Protein AF-A0A3G9J3Y7-F1 (afdb_monomer)

Organism: NCBI:txid1804624

Foldseek 3Di:
DDDAFQQRLLLVQQQVLCVVVPWDDDPRQKTWDDLDPQKIKIKHWDWDDPVDRQKIWTWIWIFMARRVLLVVLCVLVVHDDDSPPQGLQGPCCVVFPVVLIDTDMDGNPCSNVNSVSNSVSCVVTVVVVNNVLVVDLVSVLVSLVVRPPLDPSSLSSSLSSVVVVPDPVVSVVSLVVSLLSNVQGPPVDDPVRSVVSSVSSCVVSVNDDPPPPPPPPPPPPQRRFDFDKDFLQLLLLLLVQLVNNVLSVQSVVDDLLLLLQLRLQLRCCQPQFAADPVRDTDDSSLSSNQSSCCSVVVAGDHGNHPGGDDDDDDDPPDDTHIRDPVSNVPDRSCNSPDPRNSVVRVVNNVD

Secondary structure (DSSP, 8-state):
-PPPPHHHHHHHHHHHHHHHTTPEE-TTSEEEEEEETTEEEEEEEEEEE-S-TT-EEEEEEEEEEEHHHHHHHHHHTT----TTSPPTBTTGGGTS-GGGS--EEE-TTTHHHHHHHHHHHIIIIIHHHHHHHHH-HHHHHHHHHH---S-HHHHHHHHHHHHHTT-HHHHHHHHHHHHHHHHHS--S--HHHHHHHHHHHHHHHT----TT--------GGGS-PPPP--HHHHHHHHHHTT-HHHHHHHHHS-HHHHHHHHHHHHHHHHHSPPPTT-PPPPHHHHHHHHHHHHHHSS----S-SSPPP-PPPPTT----PPPHHHHHHS-TTTT--HHHHHHHHHHHT-

pLDDT: mean 79.41, std 17.0, range [38.34, 98.5]

Mean predicted aligned error: 14.03 Å

Solvent-accessible surface area (backbone atoms only — not comparable to full-atom values): 19749 Å² total; per-residue (Å²): 131,84,81,70,38,19,67,56,47,51,46,60,42,43,44,61,64,42,42,75,76,65,31,44,81,48,81,87,41,28,31,40,33,82,69,52,97,56,28,35,41,35,38,32,56,44,74,47,86,68,88,46,66,49,36,24,39,34,35,74,43,43,33,45,32,47,54,68,38,46,48,51,42,16,61,73,71,73,45,80,70,53,95,80,45,85,46,56,29,48,63,42,42,74,74,42,69,60,87,60,60,67,71,42,84,32,33,88,86,48,27,62,60,54,33,50,53,54,47,53,35,34,61,71,52,50,50,56,51,51,53,54,36,63,72,30,67,66,56,42,49,54,52,27,69,70,49,55,80,71,44,72,68,37,53,50,26,48,49,47,46,45,54,76,71,70,43,76,75,56,42,55,61,48,48,50,53,47,47,56,45,53,79,40,44,90,70,82,62,54,72,62,60,53,48,51,52,50,51,54,50,28,64,76,68,72,49,83,71,71,77,76,69,80,68,74,64,68,79,53,79,78,65,60,62,77,62,49,86,66,32,30,61,60,46,20,50,44,19,45,24,26,65,34,57,68,57,20,56,44,47,65,72,49,54,51,58,55,48,26,46,20,25,26,39,16,34,46,30,50,77,66,36,50,48,50,96,88,69,48,67,48,53,68,62,57,25,41,36,46,19,42,43,26,66,73,67,74,48,73,68,82,68,86,33,96,60,71,50,92,64,84,74,82,62,90,86,62,87,72,53,60,49,45,77,66,46,52,74,68,53,57,61,59,72,78,64,46,70,67,42,52,55,55,31,52,55,56,57,78,111

Sequence (351 aa):
MAEPTGVQIARKAFREPFESIGWKPRAAGWFTKDLGRGWTGVVCVTHSNTGNPAIVDVSLNIDLRHDDVEQQAANFVSIRSDYKARTILRQLHQLCPKDALPASRLNAHNAPEVAAAILAAFIRYGQPWLEDVAADDTLALDLTSRAVGGSTMHVVRYVLFGEALGGADERYQRLLRVRDYIMTSRLGWTRETTVNAFETLAEGTGIELPERAQAERPVTELEMYRPILASAEVIAADLRAYGEPAAAAWILVCSNDDLARVCAVASWLIYNGPTAKDGSSMFLATALSLAAIYIHEAAPRDLKRARRVRIEEVPSGTPQRFPSSHGYTAVAQNYPVRDDARAYWARAQSR

Radius of gyration: 24.7 Å; Cα contacts (8 Å, |Δi|>4): 473; chains: 1; bounding box: 56×54×62 Å

Nearest PDB structures (foldseek):
  7t82-assembly2_B  TM=5.895E-01  e=4.702E+00  Staphylococcaceae

Structure (mmCIF, N/CA/C/O backbone):
data_AF-A0A3G9J3Y7-F1
#
_entry.id   AF-A0A3G9J3Y7-F1
#
loop_
_atom_site.group_PDB
_atom_site.id
_atom_site.type_symbol
_atom_site.label_atom_id
_atom_site.label_alt_id
_atom_site.label_comp_id
_atom_site.label_asym_id
_atom_site.label_entity_id
_atom_site.label_seq_id
_atom_site.pdbx_PDB_ins_code
_atom_site.Cartn_x
_atom_site.Cartn_y
_atom_site.Cartn_z
_atom_site.occupancy
_atom_site.B_iso_or_equiv
_atom_site.auth_seq_id
_atom_site.auth_comp_id
_atom_site.auth_asym_id
_atom_site.auth_atom_id
_atom_site.pdbx_PDB_model_num
ATOM 1 N N . MET A 1 1 ? 16.723 21.606 -29.607 1.00 80.69 1 MET A N 1
ATOM 2 C CA . MET A 1 1 ? 15.840 20.493 -29.183 1.00 80.69 1 MET A CA 1
ATOM 3 C C . MET A 1 1 ? 15.759 20.533 -27.668 1.00 80.69 1 MET A C 1
ATOM 5 O O . MET A 1 1 ? 16.779 20.829 -27.063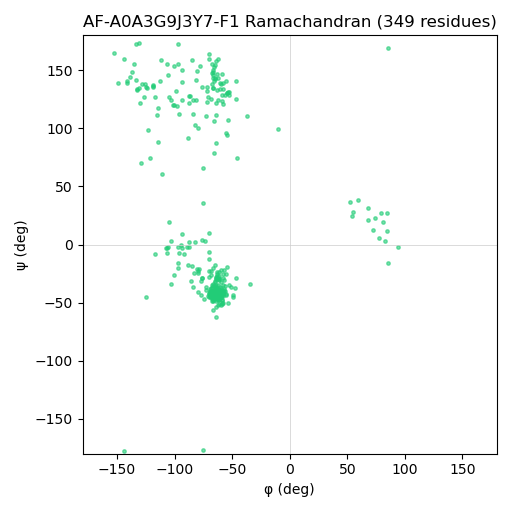 1.00 80.69 1 MET A O 1
ATOM 9 N N . ALA A 1 2 ? 14.588 20.311 -27.067 1.00 91.12 2 ALA A N 1
ATOM 10 C CA . ALA A 1 2 ? 14.484 20.233 -25.609 1.00 91.12 2 ALA A CA 1
ATOM 11 C C . ALA A 1 2 ? 15.258 19.011 -25.086 1.00 91.12 2 ALA A C 1
ATOM 13 O O . ALA A 1 2 ? 15.255 17.965 -25.741 1.00 91.12 2 ALA A O 1
ATOM 14 N N . GLU A 1 3 ? 15.921 19.145 -23.936 1.00 92.62 3 GLU A N 1
ATOM 15 C CA . GLU A 1 3 ? 16.569 18.013 -23.271 1.00 92.62 3 GLU A CA 1
ATOM 16 C C . GLU A 1 3 ? 15.528 16.951 -22.873 1.00 92.62 3 GLU A C 1
ATOM 18 O O . GLU A 1 3 ? 14.401 17.300 -22.499 1.00 92.62 3 GLU A O 1
ATOM 23 N N . PRO A 1 4 ? 15.860 15.650 -22.966 1.00 94.38 4 PRO A N 1
ATOM 24 C CA . PRO A 1 4 ? 14.939 14.596 -22.578 1.00 94.38 4 PRO A CA 1
ATOM 25 C C . PRO A 1 4 ? 14.694 14.626 -21.065 1.00 94.38 4 PRO A C 1
ATOM 27 O O . PRO A 1 4 ? 15.619 14.697 -20.262 1.00 94.38 4 PRO A O 1
ATOM 30 N N . THR A 1 5 ? 13.431 14.507 -20.673 1.00 94.88 5 THR A N 1
ATOM 31 C CA . THR A 1 5 ? 13.033 14.351 -19.267 1.00 94.88 5 THR A CA 1
ATOM 32 C C . THR A 1 5 ? 13.552 13.033 -18.684 1.00 94.88 5 THR A C 1
ATOM 34 O O . THR A 1 5 ? 13.686 12.042 -19.404 1.00 94.88 5 THR A O 1
ATOM 37 N N . GLY A 1 6 ? 13.740 12.958 -17.364 1.00 91.06 6 GLY A N 1
ATOM 38 C CA . GLY A 1 6 ? 14.130 11.736 -16.652 1.00 91.06 6 GLY A CA 1
ATOM 39 C C . GLY A 1 6 ? 13.220 10.544 -16.970 1.00 91.06 6 GLY A C 1
ATOM 40 O O . GLY A 1 6 ? 13.695 9.426 -17.141 1.00 91.06 6 GLY A O 1
ATOM 41 N N . VAL A 1 7 ? 11.920 10.784 -17.179 1.00 90.50 7 VAL A N 1
ATOM 42 C CA . VAL A 1 7 ? 10.956 9.756 -17.614 1.00 90.50 7 VAL A CA 1
ATOM 43 C C . VAL A 1 7 ? 11.268 9.231 -19.019 1.00 90.50 7 VAL A C 1
ATOM 45 O O . VAL A 1 7 ? 11.184 8.026 -19.262 1.00 90.50 7 VAL A O 1
ATOM 48 N N . GLN A 1 8 ? 11.619 10.111 -19.961 1.00 93.94 8 GLN A N 1
ATOM 49 C CA . GLN A 1 8 ? 12.029 9.705 -21.311 1.00 93.94 8 GLN A CA 1
ATOM 50 C C . GLN A 1 8 ? 13.355 8.941 -21.280 1.00 93.94 8 GLN A C 1
ATOM 52 O O . GLN A 1 8 ? 13.480 7.931 -21.975 1.00 93.94 8 GLN A O 1
ATOM 57 N N . ILE A 1 9 ? 14.304 9.381 -20.447 1.00 95.00 9 ILE A N 1
ATOM 58 C CA . ILE A 1 9 ? 15.591 8.704 -20.249 1.00 95.00 9 ILE A CA 1
ATOM 59 C C . ILE A 1 9 ? 15.356 7.296 -19.689 1.00 95.00 9 ILE A C 1
ATOM 61 O O . ILE A 1 9 ? 15.815 6.332 -20.295 1.00 95.00 9 ILE A O 1
ATOM 65 N N . ALA A 1 10 ? 14.574 7.152 -18.613 1.00 94.06 10 ALA A N 1
ATOM 66 C CA . ALA A 1 10 ? 14.242 5.852 -18.030 1.00 94.06 10 ALA A CA 1
ATOM 67 C C . ALA A 1 10 ? 13.558 4.930 -19.055 1.00 94.06 10 ALA A C 1
ATOM 69 O O . ALA A 1 10 ? 14.007 3.810 -19.283 1.00 94.06 10 ALA A O 1
ATOM 70 N N . ARG A 1 11 ? 12.519 5.405 -19.758 1.00 93.81 11 ARG A N 1
ATOM 71 C CA . ARG A 1 11 ? 11.828 4.599 -20.784 1.00 93.81 11 ARG A CA 1
ATOM 72 C C . ARG A 1 11 ? 12.770 4.095 -21.872 1.00 93.81 11 ARG A C 1
ATOM 74 O O . ARG A 1 11 ? 12.615 2.961 -22.310 1.00 93.81 11 ARG A O 1
ATOM 81 N N . LYS A 1 12 ? 13.715 4.926 -22.317 1.00 95.56 12 LYS A N 1
ATOM 82 C CA . LYS A 1 12 ? 14.714 4.525 -23.311 1.00 95.56 12 LYS A CA 1
ATOM 83 C C . LYS A 1 12 ? 15.689 3.502 -22.725 1.00 95.56 12 LYS A C 1
ATOM 85 O O . LYS A 1 12 ? 15.934 2.487 -23.363 1.00 95.56 12 LYS A O 1
ATOM 90 N N . ALA A 1 13 ? 16.194 3.755 -21.520 1.00 96.38 13 ALA A N 1
ATOM 91 C CA . ALA A 1 13 ? 17.217 2.937 -20.877 1.00 96.38 13 ALA A CA 1
ATOM 92 C C . ALA A 1 13 ? 16.742 1.518 -20.544 1.00 96.38 13 ALA A C 1
ATOM 94 O O . ALA A 1 13 ? 17.517 0.582 -20.674 1.00 96.38 13 ALA A O 1
ATOM 95 N N . PHE A 1 14 ? 15.477 1.340 -20.155 1.00 96.44 14 PHE A N 1
ATOM 96 C CA . PHE A 1 14 ? 14.944 0.025 -19.781 1.00 96.44 14 PHE A CA 1
ATOM 97 C C . PHE A 1 14 ? 14.371 -0.782 -20.948 1.00 96.44 14 PHE A C 1
ATOM 99 O O . PHE A 1 14 ? 14.191 -1.988 -20.814 1.00 96.44 14 PHE A O 1
ATOM 106 N N . ARG A 1 15 ? 14.067 -0.151 -22.089 1.00 96.69 15 ARG A N 1
ATOM 107 C CA . ARG A 1 15 ? 13.337 -0.819 -23.174 1.00 96.69 15 ARG A CA 1
ATOM 108 C C . ARG A 1 15 ? 14.106 -1.984 -23.793 1.00 96.69 15 ARG A C 1
ATOM 110 O O . ARG A 1 15 ? 13.633 -3.112 -23.730 1.00 96.69 15 ARG A O 1
ATOM 117 N N . GLU A 1 16 ? 15.261 -1.692 -24.380 1.00 96.69 16 GLU A N 1
ATOM 118 C CA . GLU A 1 16 ? 16.093 -2.691 -25.057 1.00 96.69 16 GLU A CA 1
ATOM 119 C C . GLU A 1 16 ? 16.573 -3.794 -24.091 1.00 96.69 16 GLU A C 1
ATOM 121 O O . GLU A 1 16 ? 16.444 -4.969 -24.439 1.00 96.69 16 GLU A O 1
ATOM 126 N N . PRO A 1 17 ? 17.011 -3.487 -22.849 1.00 96.19 17 PRO A N 1
ATOM 127 C CA . PRO A 1 17 ? 17.396 -4.530 -21.903 1.00 96.19 17 PRO A CA 1
ATOM 128 C C . PRO A 1 17 ? 16.267 -5.521 -21.572 1.00 96.19 17 PRO A C 1
ATOM 130 O O . PRO A 1 17 ? 16.497 -6.728 -21.601 1.00 96.19 17 PRO A O 1
ATOM 133 N N . PHE A 1 18 ? 15.035 -5.061 -21.324 1.00 97.38 18 PHE A N 1
ATOM 134 C CA . PHE A 1 18 ? 13.904 -5.974 -21.091 1.00 97.38 18 PHE A CA 1
ATOM 135 C C . PHE A 1 18 ? 13.498 -6.740 -22.363 1.00 97.38 18 PHE A C 1
ATOM 137 O O . PHE A 1 18 ? 13.237 -7.943 -22.298 1.00 97.38 18 PHE A O 1
ATOM 144 N N . GLU A 1 19 ? 13.489 -6.085 -23.527 1.00 97.50 19 GLU A N 1
ATOM 145 C CA . GLU A 1 19 ? 13.241 -6.753 -24.815 1.00 97.50 19 GLU A CA 1
ATOM 146 C C . GLU A 1 19 ? 14.233 -7.905 -25.054 1.00 97.50 19 GLU A C 1
ATOM 148 O O . GLU A 1 19 ? 13.821 -8.986 -25.482 1.00 97.50 19 GLU A O 1
ATOM 153 N N . SER A 1 20 ? 15.509 -7.720 -24.691 1.00 97.25 20 SER A N 1
ATOM 154 C CA . SER A 1 20 ? 16.569 -8.722 -24.880 1.00 97.25 20 SER A CA 1
ATOM 155 C C . SER A 1 20 ? 16.357 -10.027 -24.099 1.00 97.25 20 SER A C 1
ATOM 157 O O . SER A 1 20 ? 16.847 -11.074 -24.516 1.00 97.25 20 SER A O 1
ATOM 159 N N . ILE A 1 21 ? 15.577 -9.993 -23.011 1.00 96.94 21 ILE A N 1
ATOM 160 C CA . ILE A 1 21 ? 15.224 -11.170 -22.196 1.00 96.94 21 ILE A CA 1
ATOM 161 C C . ILE A 1 21 ? 13.781 -11.655 -22.432 1.00 96.94 21 ILE A C 1
ATOM 163 O O . ILE A 1 21 ? 13.198 -12.380 -21.617 1.00 96.94 21 ILE A O 1
ATOM 167 N N . GLY A 1 22 ? 13.183 -11.256 -23.560 1.00 97.44 22 GLY A N 1
ATOM 168 C CA . GLY A 1 22 ? 11.882 -11.743 -24.026 1.00 97.44 22 GLY A CA 1
ATOM 169 C C . GLY A 1 22 ? 10.669 -11.024 -23.432 1.00 97.44 22 GLY A C 1
ATOM 170 O O . GLY A 1 22 ? 9.542 -11.495 -23.596 1.00 97.44 22 GLY A O 1
ATOM 171 N N . TRP A 1 23 ? 10.863 -9.889 -22.755 1.00 97.75 23 TRP A N 1
ATOM 172 C CA . TRP A 1 23 ? 9.759 -9.082 -22.238 1.00 97.75 23 TRP A CA 1
ATOM 173 C C . TRP A 1 23 ? 9.257 -8.098 -23.298 1.00 97.75 23 TRP A C 1
ATOM 175 O O . TRP A 1 23 ? 10.016 -7.322 -23.871 1.00 97.75 23 TRP A O 1
ATOM 185 N N . LYS A 1 24 ? 7.946 -8.095 -23.556 1.00 97.25 24 LYS A N 1
ATOM 186 C CA . LYS A 1 24 ? 7.326 -7.233 -24.573 1.00 97.25 24 LYS A CA 1
ATOM 187 C C . LYS A 1 24 ? 7.049 -5.842 -23.990 1.00 97.25 24 LYS A C 1
ATOM 189 O O . LYS A 1 24 ? 6.316 -5.759 -23.000 1.00 97.25 24 LYS A O 1
ATOM 194 N N . PRO A 1 25 ? 7.547 -4.747 -24.594 1.00 95.56 25 PRO A N 1
ATOM 195 C CA . PRO A 1 25 ? 7.301 -3.392 -24.113 1.00 95.56 25 PRO A CA 1
ATOM 196 C C . PRO A 1 25 ? 5.828 -3.007 -24.284 1.00 95.56 25 PRO A C 1
ATOM 198 O O . PRO A 1 25 ? 5.152 -3.375 -25.251 1.00 95.56 25 PRO A O 1
ATOM 201 N N . ARG A 1 26 ? 5.340 -2.187 -23.362 1.00 93.62 26 ARG A N 1
ATOM 202 C CA . ARG A 1 26 ? 4.014 -1.567 -23.372 1.00 93.62 26 ARG A CA 1
ATOM 203 C C . ARG A 1 26 ? 4.149 -0.067 -23.103 1.00 93.62 26 ARG A C 1
ATOM 205 O O . ARG A 1 26 ? 5.231 0.457 -22.832 1.00 93.62 26 ARG A O 1
ATOM 212 N N . ALA A 1 27 ? 3.046 0.673 -23.205 1.00 87.06 27 ALA A N 1
ATOM 213 C CA . ALA A 1 27 ? 3.098 2.113 -22.969 1.00 87.06 27 ALA A CA 1
ATOM 214 C C . ALA A 1 27 ? 3.420 2.424 -21.501 1.00 87.06 27 ALA A C 1
ATOM 216 O O . ALA A 1 27 ? 2.967 1.717 -20.604 1.00 87.06 27 ALA A O 1
ATOM 217 N N . ALA A 1 28 ? 4.106 3.547 -21.282 1.00 83.69 28 ALA A N 1
ATOM 218 C CA . ALA A 1 28 ? 4.432 4.110 -19.971 1.00 83.69 28 ALA A CA 1
ATOM 219 C C . ALA A 1 28 ? 5.428 3.313 -19.102 1.00 83.69 28 ALA A C 1
ATOM 221 O O . ALA A 1 28 ? 5.346 3.403 -17.886 1.00 83.69 28 ALA A O 1
ATOM 222 N N . GLY A 1 29 ? 6.384 2.595 -19.705 1.00 87.56 29 GLY A N 1
ATOM 223 C CA . GLY A 1 29 ? 7.431 1.879 -18.948 1.00 87.56 29 GLY A CA 1
ATOM 224 C C . GLY A 1 29 ? 6.981 0.526 -18.392 1.00 87.56 29 GLY A C 1
ATOM 225 O O . GLY A 1 29 ? 7.588 0.010 -17.459 1.00 87.56 29 GLY A O 1
ATOM 226 N N . TRP A 1 30 ? 5.908 -0.021 -18.962 1.00 92.31 30 TRP A N 1
ATOM 227 C CA . TRP A 1 30 ? 5.379 -1.339 -18.640 1.00 92.31 30 TRP A CA 1
ATOM 228 C C . TRP A 1 30 ? 5.942 -2.388 -19.596 1.00 92.31 30 TRP A C 1
ATOM 230 O O . TRP A 1 30 ? 6.189 -2.097 -20.767 1.00 92.31 30 TRP A O 1
ATOM 240 N N . PHE A 1 31 ? 6.072 -3.614 -19.109 1.00 95.06 31 PHE A N 1
ATOM 241 C CA . PHE A 1 31 ? 6.568 -4.774 -19.831 1.00 95.06 31 PHE A CA 1
ATOM 242 C C . PHE A 1 31 ? 5.719 -5.989 -19.468 1.00 95.06 31 PHE A C 1
ATOM 244 O O . PHE A 1 31 ? 5.271 -6.120 -18.330 1.00 95.06 31 PHE A O 1
ATOM 251 N N . THR A 1 32 ? 5.488 -6.876 -20.431 1.00 95.94 32 THR A N 1
ATOM 252 C CA . THR A 1 32 ? 4.710 -8.104 -20.212 1.00 95.94 32 THR A CA 1
ATOM 253 C C . THR A 1 32 ? 5.414 -9.309 -20.805 1.00 95.94 32 THR A C 1
ATOM 255 O O . THR A 1 32 ? 5.934 -9.210 -21.921 1.00 95.94 32 THR A O 1
ATOM 258 N N . LYS A 1 33 ? 5.349 -10.448 -20.124 1.00 96.94 33 LYS A N 1
ATOM 259 C CA . LYS A 1 33 ? 5.825 -11.736 -20.629 1.00 96.94 33 LYS A CA 1
ATOM 260 C C . LYS A 1 33 ? 4.759 -12.796 -20.371 1.00 96.94 33 LYS A C 1
ATOM 262 O O . LYS A 1 33 ? 4.206 -12.847 -19.280 1.00 96.94 33 LYS A O 1
ATOM 267 N N . ASP A 1 34 ? 4.466 -13.588 -21.395 1.00 96.56 34 ASP A N 1
ATOM 268 C CA . ASP A 1 34 ? 3.628 -14.778 -21.253 1.00 96.56 34 ASP A CA 1
ATOM 269 C C . ASP A 1 34 ? 4.437 -15.832 -20.488 1.00 96.56 34 ASP A C 1
ATOM 271 O O . ASP A 1 34 ? 5.564 -16.146 -20.885 1.00 96.56 34 ASP A O 1
ATOM 275 N N . LEU A 1 35 ? 3.896 -16.293 -19.363 1.00 95.69 35 LEU A N 1
ATOM 276 C CA . LEU A 1 35 ? 4.497 -17.305 -18.492 1.00 95.69 35 LEU A CA 1
ATOM 277 C C . LEU A 1 35 ? 3.824 -18.679 -18.672 1.00 95.69 35 LEU A C 1
ATOM 279 O O . LEU A 1 35 ? 4.199 -19.638 -18.002 1.00 95.69 35 LEU A O 1
ATOM 283 N N . GLY A 1 36 ? 2.868 -18.795 -19.601 1.00 94.06 36 GLY A N 1
ATOM 284 C CA . GLY A 1 36 ? 2.097 -20.005 -19.864 1.00 94.06 36 GLY A CA 1
ATOM 285 C C . GLY A 1 36 ? 0.878 -20.159 -18.950 1.00 94.06 36 GLY A C 1
ATOM 286 O O . GLY A 1 36 ? 0.702 -19.434 -17.978 1.00 94.06 36 GLY A O 1
ATOM 287 N N . ARG A 1 37 ? 0.000 -21.119 -19.279 1.00 90.62 37 ARG A N 1
ATOM 288 C CA . ARG A 1 37 ? -1.201 -21.471 -18.486 1.00 90.62 37 ARG A CA 1
ATOM 289 C C . ARG A 1 37 ? -2.148 -20.290 -18.192 1.00 90.62 37 ARG A C 1
ATOM 291 O O . ARG A 1 37 ? -2.847 -20.306 -17.192 1.00 90.62 37 ARG A O 1
ATOM 298 N N . GLY A 1 38 ? -2.170 -19.273 -19.058 1.00 90.50 38 GLY A N 1
ATOM 299 C CA . GLY A 1 38 ? -2.990 -18.069 -18.866 1.00 90.50 38 GLY A CA 1
ATOM 300 C C . GLY A 1 38 ? -2.358 -17.007 -17.958 1.00 90.50 38 GLY A C 1
ATOM 301 O O . GLY A 1 38 ? -2.980 -15.970 -17.712 1.00 90.50 38 GLY A O 1
ATOM 302 N N . TRP A 1 39 ? -1.126 -17.231 -17.488 1.00 92.62 39 TRP A N 1
ATOM 303 C CA . TRP A 1 39 ? -0.369 -16.282 -16.686 1.00 92.62 39 TRP A CA 1
ATOM 304 C C . TRP A 1 39 ? 0.440 -15.315 -17.542 1.00 92.62 39 TRP A C 1
ATOM 306 O O . TRP A 1 39 ? 1.281 -15.695 -18.355 1.00 92.62 39 TRP A O 1
ATOM 316 N N . THR A 1 40 ? 0.257 -14.032 -17.261 1.00 94.31 40 THR A N 1
ATOM 317 C CA . THR A 1 40 ? 1.067 -12.942 -17.783 1.00 94.31 40 THR A CA 1
ATOM 318 C C . THR A 1 40 ? 1.824 -12.289 -16.628 1.00 94.31 40 THR A C 1
ATOM 320 O O . THR A 1 40 ? 1.236 -11.700 -15.715 1.00 94.31 40 THR A O 1
ATOM 323 N N . GLY A 1 41 ? 3.153 -12.353 -16.686 1.00 93.38 41 GLY A N 1
ATOM 324 C CA . GLY A 1 41 ? 4.030 -11.549 -15.844 1.00 93.38 41 GLY A CA 1
ATOM 325 C C . GLY A 1 41 ? 3.984 -10.092 -16.291 1.00 93.38 41 GLY A C 1
ATOM 326 O O . GLY A 1 41 ? 4.044 -9.797 -17.491 1.00 93.38 41 GLY A O 1
ATOM 327 N N . VAL A 1 42 ? 3.885 -9.170 -15.337 1.00 92.44 42 VAL A N 1
ATOM 328 C CA . VAL A 1 42 ? 3.798 -7.731 -15.590 1.00 92.44 42 VAL A CA 1
ATOM 329 C C . VAL A 1 42 ? 4.880 -7.018 -14.791 1.00 92.44 42 VAL A C 1
ATOM 331 O O . VAL A 1 42 ? 4.991 -7.171 -13.580 1.00 92.44 42 VAL A O 1
ATOM 334 N N . VAL A 1 43 ? 5.685 -6.212 -15.474 1.00 92.12 43 VAL A N 1
ATOM 335 C CA . VAL A 1 43 ? 6.745 -5.418 -14.852 1.00 92.12 43 VAL A CA 1
ATOM 336 C C . VAL A 1 43 ? 6.549 -3.954 -15.215 1.00 92.12 43 VAL A C 1
ATOM 338 O O . VAL A 1 43 ? 6.287 -3.619 -16.368 1.00 92.12 43 VAL A O 1
ATOM 341 N N . CYS A 1 44 ? 6.676 -3.066 -14.236 1.00 91.06 44 CYS A N 1
ATOM 342 C CA . CYS A 1 44 ? 6.545 -1.629 -14.427 1.00 91.06 44 CYS A CA 1
ATOM 343 C C . CYS A 1 44 ? 7.727 -0.899 -13.803 1.00 91.06 44 CYS A C 1
ATOM 345 O O . CYS A 1 44 ? 7.956 -0.979 -12.596 1.00 91.06 44 CYS A O 1
ATOM 347 N N . VAL A 1 45 ? 8.448 -0.141 -14.626 1.00 90.50 45 VAL A N 1
ATOM 348 C CA . VAL A 1 45 ? 9.439 0.819 -14.143 1.00 90.50 45 VAL A CA 1
ATOM 349 C C . VAL A 1 45 ? 8.687 2.065 -13.695 1.00 90.50 45 VAL A C 1
ATOM 351 O O . VAL A 1 45 ? 8.275 2.895 -14.512 1.00 90.50 45 VAL A O 1
ATOM 354 N N . THR A 1 46 ? 8.478 2.188 -12.387 1.00 88.88 46 THR A N 1
ATOM 355 C CA . THR A 1 46 ? 7.892 3.391 -11.803 1.00 88.88 46 THR A CA 1
ATOM 356 C C . THR A 1 46 ? 8.938 4.442 -11.542 1.00 88.88 46 THR A C 1
ATOM 358 O O . THR A 1 46 ? 10.128 4.162 -11.419 1.00 88.88 46 THR A O 1
ATOM 361 N N . HIS A 1 47 ? 8.456 5.672 -11.449 1.00 89.88 47 HIS A N 1
ATOM 362 C CA . HIS A 1 47 ? 9.298 6.820 -11.245 1.00 89.88 47 HIS A CA 1
ATOM 363 C C . HIS A 1 47 ? 8.663 7.829 -10.287 1.00 89.88 47 HIS A C 1
ATOM 365 O O . HIS A 1 47 ? 7.464 8.109 -10.384 1.00 89.88 47 HIS A O 1
ATOM 371 N N . SER A 1 48 ? 9.467 8.435 -9.418 1.00 87.50 48 SER A N 1
ATOM 372 C CA . SER A 1 48 ? 9.068 9.587 -8.603 1.00 87.50 48 SER A CA 1
ATOM 373 C C . SER A 1 48 ? 9.832 10.841 -9.014 1.00 87.50 48 SER A C 1
ATOM 375 O O . SER A 1 48 ? 11.018 10.799 -9.343 1.00 87.50 48 SER A O 1
ATOM 377 N N . ASN A 1 49 ? 9.122 11.970 -9.028 1.00 80.25 49 ASN A N 1
ATOM 378 C CA . ASN A 1 49 ? 9.697 13.255 -9.401 1.00 80.25 49 ASN A CA 1
ATOM 379 C C . ASN A 1 49 ? 10.632 13.754 -8.290 1.00 80.25 49 ASN A C 1
ATOM 381 O O . ASN A 1 49 ? 10.246 13.773 -7.124 1.00 80.25 49 ASN A O 1
ATOM 385 N N . THR A 1 50 ? 11.835 14.187 -8.665 1.00 82.81 50 THR A N 1
ATOM 386 C CA . THR A 1 50 ? 12.838 14.746 -7.742 1.00 82.81 50 THR A CA 1
ATOM 387 C C . THR A 1 50 ? 12.788 16.276 -7.660 1.00 82.81 50 THR A C 1
ATOM 389 O O . THR A 1 50 ? 13.583 16.885 -6.952 1.00 82.81 50 THR A O 1
ATOM 392 N N . GLY A 1 51 ? 11.889 16.918 -8.416 1.00 85.06 51 GLY A N 1
ATOM 393 C CA . GLY A 1 51 ? 11.858 18.370 -8.615 1.00 85.06 51 GLY A CA 1
ATOM 394 C C . GLY A 1 51 ? 12.781 18.845 -9.743 1.00 85.06 51 GLY A C 1
ATOM 395 O O . GLY A 1 51 ? 12.586 19.941 -10.261 1.00 85.06 51 GLY A O 1
ATOM 396 N N . ASN A 1 52 ? 13.730 18.012 -10.186 1.00 89.69 52 ASN A N 1
ATOM 397 C CA . ASN A 1 52 ? 14.536 18.253 -11.378 1.00 89.69 52 ASN A CA 1
ATOM 398 C C . ASN A 1 52 ? 13.990 17.416 -12.554 1.00 89.69 52 ASN A C 1
ATOM 400 O O . ASN A 1 52 ? 14.001 16.188 -12.470 1.00 89.69 52 ASN A O 1
ATOM 404 N N . PRO A 1 53 ? 13.555 18.028 -13.673 1.00 91.00 53 PRO A N 1
ATOM 405 C CA . PRO A 1 53 ? 12.964 17.294 -14.793 1.00 91.00 53 PRO A CA 1
ATOM 406 C C . PRO A 1 53 ? 13.934 16.334 -15.496 1.00 91.00 53 PRO A C 1
ATOM 408 O O . PRO A 1 53 ? 13.464 15.442 -16.198 1.00 91.00 53 PRO A O 1
ATOM 411 N N . ALA A 1 54 ? 15.251 16.481 -15.313 1.00 93.06 54 ALA A N 1
ATOM 412 C CA . ALA A 1 54 ? 16.284 15.610 -15.882 1.00 93.06 54 ALA A CA 1
ATOM 413 C C . ALA A 1 54 ? 16.683 14.435 -14.964 1.00 93.06 54 ALA A C 1
ATOM 415 O O . ALA A 1 54 ? 17.424 13.549 -15.393 1.00 93.06 54 ALA A O 1
ATOM 416 N N . ILE A 1 55 ? 16.208 14.414 -13.711 1.00 92.31 55 ILE A N 1
ATOM 417 C CA . ILE A 1 55 ? 16.570 13.406 -12.707 1.00 92.31 55 ILE A CA 1
ATOM 418 C C . ILE A 1 55 ? 15.313 12.738 -12.171 1.00 92.31 55 ILE A C 1
ATOM 420 O O . ILE A 1 55 ? 14.333 13.390 -11.806 1.00 92.31 55 ILE A O 1
ATOM 424 N N . VAL A 1 56 ? 15.354 11.418 -12.066 1.00 94.62 56 VAL A N 1
ATOM 425 C CA . VAL A 1 56 ? 14.211 10.649 -11.604 1.00 94.62 56 VAL A CA 1
ATOM 426 C C . VAL A 1 56 ? 14.656 9.503 -10.710 1.00 94.62 56 VAL A C 1
ATOM 428 O O . VAL A 1 56 ? 15.656 8.852 -10.997 1.00 94.62 56 VAL A O 1
ATOM 431 N N . ASP A 1 57 ? 13.928 9.252 -9.627 1.00 92.44 57 ASP A N 1
ATOM 432 C CA . ASP A 1 57 ? 14.148 8.045 -8.834 1.00 92.44 57 ASP A CA 1
ATOM 433 C C . ASP A 1 57 ? 13.288 6.936 -9.450 1.00 92.44 57 ASP A C 1
ATOM 435 O O . ASP A 1 57 ? 12.075 7.106 -9.603 1.00 92.44 57 ASP A O 1
ATOM 439 N N . VAL A 1 58 ? 13.920 5.839 -9.872 1.00 92.62 58 VAL A N 1
ATOM 440 C CA . VAL A 1 58 ? 13.256 4.692 -10.501 1.00 92.62 58 VAL A CA 1
ATOM 441 C C . VAL A 1 58 ? 13.178 3.510 -9.551 1.00 92.62 58 VAL A C 1
ATOM 443 O O . VAL A 1 58 ? 14.087 3.264 -8.761 1.00 92.62 58 VAL A O 1
ATOM 446 N N . SER A 1 59 ? 12.098 2.748 -9.660 1.00 89.81 59 SER A N 1
ATOM 447 C CA . SER A 1 59 ? 11.910 1.477 -8.963 1.00 89.81 59 SER A CA 1
ATOM 448 C C . SER A 1 59 ? 11.153 0.497 -9.851 1.00 89.81 59 SER A C 1
ATOM 450 O O . SER A 1 59 ? 10.484 0.895 -10.808 1.00 89.81 59 SER A O 1
ATOM 452 N N . LEU A 1 60 ? 11.269 -0.793 -9.543 1.00 88.69 60 LEU A N 1
ATOM 453 C CA . LEU A 1 60 ? 10.595 -1.849 -10.285 1.00 88.69 60 LEU A CA 1
ATOM 454 C C . LEU A 1 60 ? 9.383 -2.356 -9.501 1.00 88.69 60 LEU A C 1
ATOM 456 O O . LEU A 1 60 ? 9.518 -2.807 -8.367 1.00 88.69 60 LEU A O 1
ATOM 460 N N . ASN A 1 61 ? 8.206 -2.315 -10.119 1.00 86.69 61 ASN A N 1
ATOM 461 C CA . ASN A 1 61 ? 7.048 -3.067 -9.656 1.00 86.69 61 ASN A CA 1
ATOM 462 C C . ASN A 1 61 ? 6.928 -4.340 -10.476 1.00 86.69 61 ASN A C 1
ATOM 464 O O . ASN A 1 61 ? 6.998 -4.300 -11.704 1.00 86.69 61 ASN A O 1
ATOM 468 N N . ILE A 1 62 ? 6.739 -5.448 -9.775 1.00 87.44 62 ILE A N 1
ATOM 469 C CA . ILE A 1 62 ? 6.531 -6.769 -10.347 1.00 87.44 62 ILE A CA 1
ATOM 470 C C . ILE A 1 62 ? 5.141 -7.202 -9.911 1.00 87.44 62 ILE A C 1
ATOM 472 O O . ILE A 1 62 ? 4.830 -7.150 -8.720 1.00 87.44 62 ILE A O 1
ATOM 476 N N . ASP A 1 63 ? 4.330 -7.592 -10.880 1.00 87.75 63 ASP A N 1
ATOM 477 C CA . ASP A 1 63 ? 2.951 -8.009 -10.709 1.00 87.75 63 ASP A CA 1
ATOM 478 C C . ASP A 1 63 ? 2.708 -9.280 -11.549 1.00 87.75 63 ASP A C 1
ATOM 480 O O . ASP A 1 63 ? 3.382 -9.532 -12.553 1.00 87.75 63 ASP A O 1
ATOM 484 N N . LEU A 1 64 ? 1.722 -10.080 -11.150 1.00 88.44 64 LEU A N 1
ATOM 485 C CA . LEU A 1 64 ? 1.303 -11.286 -11.862 1.00 88.44 64 LEU A CA 1
ATOM 486 C C . LEU A 1 64 ? -0.201 -11.207 -12.145 1.00 88.44 64 LEU A C 1
ATOM 488 O O . LEU A 1 64 ? -0.988 -10.745 -11.309 1.00 88.44 64 LEU A O 1
ATOM 492 N N . ARG A 1 65 ? -0.594 -11.613 -13.351 1.00 87.94 65 ARG A N 1
ATOM 493 C CA . ARG A 1 65 ? -1.963 -11.529 -13.864 1.00 87.94 65 ARG A CA 1
ATOM 494 C C . ARG A 1 65 ? -2.358 -12.858 -14.493 1.00 87.94 65 ARG A C 1
ATOM 496 O O . ARG A 1 65 ? -1.613 -13.367 -15.316 1.00 87.94 65 ARG A O 1
ATOM 503 N N . HIS A 1 66 ? -3.548 -13.353 -14.168 1.00 88.88 66 HIS A N 1
ATOM 504 C CA . HIS A 1 66 ? -4.197 -14.410 -14.938 1.00 88.88 66 HIS A CA 1
ATOM 505 C C . HIS A 1 66 ? -5.207 -13.762 -15.890 1.00 88.88 66 HIS A C 1
ATOM 507 O O . HIS A 1 66 ? -6.117 -13.059 -15.441 1.00 88.88 66 HIS A O 1
ATOM 513 N N . ASP A 1 67 ? -5.037 -13.947 -17.197 1.00 86.31 67 ASP A N 1
ATOM 514 C CA . ASP A 1 67 ? -5.735 -13.136 -18.202 1.00 86.31 67 ASP A CA 1
ATOM 515 C C . ASP A 1 67 ? -7.254 -13.344 -18.199 1.00 86.31 67 ASP A C 1
ATOM 517 O O . ASP A 1 67 ? -7.995 -12.356 -18.212 1.00 86.31 67 ASP A O 1
ATOM 521 N N . ASP A 1 68 ? -7.712 -14.591 -18.070 1.00 85.62 68 ASP A N 1
ATOM 522 C CA . ASP A 1 68 ? -9.144 -14.908 -17.998 1.00 85.62 68 ASP A CA 1
ATOM 523 C C . ASP A 1 68 ? -9.808 -14.311 -16.756 1.00 85.62 68 ASP A C 1
ATOM 525 O O . ASP A 1 68 ? -10.884 -13.719 -16.841 1.00 85.62 68 ASP A O 1
ATOM 529 N N . VAL A 1 69 ? -9.145 -14.401 -15.602 1.00 82.69 69 VAL A N 1
ATOM 530 C CA . VAL A 1 69 ? -9.659 -13.857 -14.344 1.00 82.69 69 VAL A CA 1
ATOM 531 C C . VAL A 1 69 ? -9.696 -12.337 -14.376 1.00 82.69 69 VAL A C 1
ATOM 533 O O . VAL A 1 69 ? -10.668 -11.747 -13.915 1.00 82.69 69 VAL A O 1
ATOM 536 N N . GLU A 1 70 ? -8.691 -11.673 -14.951 1.00 83.00 70 GLU A N 1
ATOM 537 C CA . GLU A 1 70 ? -8.746 -10.217 -15.114 1.00 83.00 70 GLU A CA 1
ATOM 538 C C . GLU A 1 70 ? -9.821 -9.773 -16.097 1.00 83.00 70 GLU A C 1
ATOM 540 O O . GLU A 1 70 ? -10.416 -8.713 -15.907 1.00 83.00 70 GLU A O 1
ATOM 545 N N . GLN A 1 71 ? -10.077 -10.546 -17.153 1.00 82.38 71 GLN A N 1
ATOM 546 C CA . GLN A 1 71 ? -11.160 -10.235 -18.077 1.00 82.38 71 GLN A CA 1
ATOM 547 C C . GLN A 1 71 ? -12.523 -10.386 -17.392 1.00 82.38 71 GLN A C 1
ATOM 549 O O . GLN A 1 71 ? -13.367 -9.497 -17.512 1.00 82.38 71 GLN A O 1
ATOM 554 N N . GLN A 1 72 ? -12.720 -11.458 -16.623 1.00 78.81 72 GLN A N 1
ATOM 555 C CA . GLN A 1 72 ? -13.940 -11.684 -15.846 1.00 78.81 72 GLN A CA 1
ATOM 556 C C . GLN A 1 72 ? -14.126 -10.622 -14.754 1.00 78.81 72 GLN A C 1
ATOM 558 O O . GLN A 1 72 ? -15.201 -10.035 -14.648 1.00 78.81 72 GLN A O 1
ATOM 563 N N . ALA A 1 73 ? -13.069 -10.292 -14.007 1.00 73.25 73 ALA A N 1
ATOM 564 C CA . ALA A 1 73 ? -13.110 -9.253 -12.981 1.00 73.25 73 ALA A CA 1
ATOM 565 C C . ALA A 1 73 ? -13.445 -7.884 -13.585 1.00 73.25 73 ALA A C 1
ATOM 567 O O . ALA A 1 73 ? -14.252 -7.142 -13.030 1.00 73.25 73 ALA A O 1
ATOM 568 N N . ALA A 1 74 ? -12.850 -7.551 -14.733 1.00 72.94 74 ALA A N 1
ATOM 569 C CA . ALA A 1 74 ? -13.117 -6.310 -15.448 1.00 72.94 74 ALA A CA 1
ATOM 570 C C . ALA A 1 74 ? -14.572 -6.215 -15.928 1.00 72.94 74 ALA A C 1
ATOM 572 O O . ALA A 1 74 ? -15.206 -5.176 -15.736 1.00 72.94 74 ALA A O 1
ATOM 573 N N . ASN A 1 75 ? -15.109 -7.308 -16.481 1.00 75.31 75 ASN A N 1
ATOM 574 C CA . ASN A 1 75 ? -16.516 -7.401 -16.868 1.00 75.31 75 ASN A CA 1
ATOM 575 C C . ASN A 1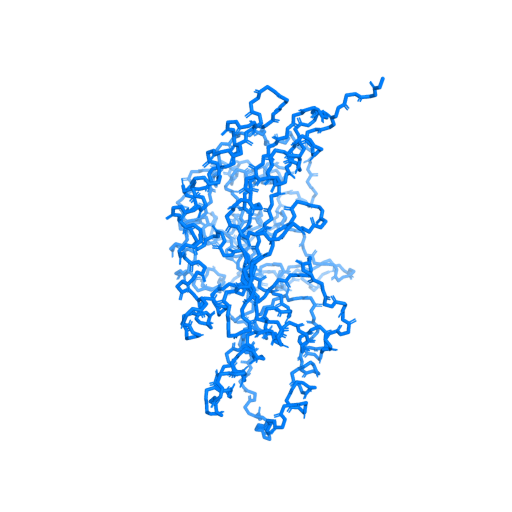 75 ? -17.432 -7.207 -15.651 1.00 75.31 75 ASN A C 1
ATOM 577 O O . ASN A 1 75 ? -18.379 -6.428 -15.721 1.00 75.31 75 ASN A O 1
ATOM 581 N N . PHE A 1 76 ? -17.105 -7.853 -14.527 1.00 67.62 76 PHE A N 1
ATOM 582 C CA . PHE A 1 76 ? -17.899 -7.800 -13.301 1.00 67.62 76 PHE A CA 1
ATOM 583 C C . PHE A 1 76 ? -18.052 -6.373 -12.758 1.00 67.62 76 PHE A C 1
ATOM 585 O O . PHE A 1 76 ? -19.153 -5.945 -12.426 1.00 67.62 76 PHE A O 1
ATOM 592 N N . VAL A 1 77 ? -16.968 -5.594 -12.711 1.00 65.12 77 VAL A N 1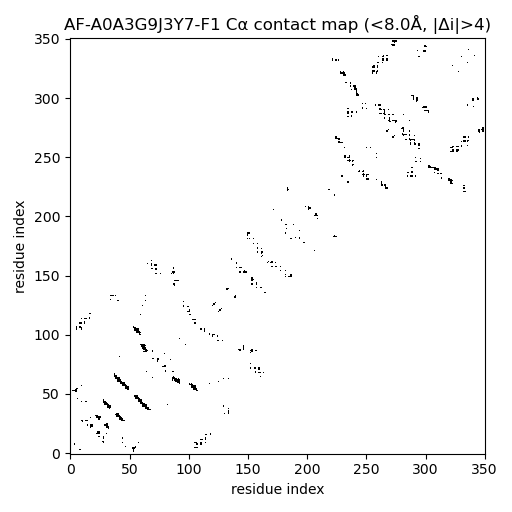
ATOM 593 C CA . VAL A 1 77 ? -17.023 -4.206 -12.214 1.00 65.12 77 VAL A CA 1
ATOM 594 C C . VAL A 1 77 ? -17.229 -3.159 -13.313 1.00 65.12 77 VAL A C 1
ATOM 596 O O . VAL A 1 77 ? -17.093 -1.964 -13.053 1.00 65.12 77 VAL A O 1
ATOM 599 N N . SER A 1 78 ? -17.518 -3.587 -14.547 1.00 73.38 78 SER A N 1
ATOM 600 C CA . SER A 1 78 ? -17.682 -2.703 -15.710 1.00 73.38 78 SER A CA 1
ATOM 601 C C . SER A 1 78 ? -16.501 -1.741 -15.938 1.00 73.38 78 SER A C 1
ATOM 603 O O . SER A 1 78 ? -16.689 -0.596 -16.353 1.00 73.38 78 SER A O 1
ATOM 605 N N . ILE A 1 79 ? -15.266 -2.188 -15.676 1.00 69.12 79 ILE A N 1
ATOM 606 C CA . ILE A 1 79 ? -14.048 -1.423 -15.990 1.00 69.12 79 ILE A CA 1
ATOM 607 C C . ILE A 1 79 ? -13.334 -2.031 -17.192 1.00 69.12 79 ILE A C 1
ATOM 609 O O . ILE A 1 79 ? -13.434 -3.221 -17.469 1.00 69.12 79 ILE A O 1
ATOM 613 N N . ARG A 1 80 ? -12.547 -1.224 -17.906 1.00 69.06 80 ARG A N 1
ATOM 614 C CA . ARG A 1 80 ? -11.708 -1.740 -18.990 1.00 69.06 80 ARG A CA 1
ATOM 615 C C . ARG A 1 80 ? -10.590 -2.616 -18.415 1.00 69.06 80 ARG A C 1
ATOM 617 O O . ARG A 1 80 ? -9.800 -2.139 -17.603 1.00 69.06 80 ARG A O 1
ATOM 624 N N . SER A 1 81 ? -10.484 -3.858 -18.890 1.00 68.12 81 SER A N 1
ATOM 625 C CA . SER A 1 81 ? -9.286 -4.672 -18.674 1.00 68.12 81 SER A CA 1
ATOM 626 C C . SER A 1 81 ? -8.163 -4.118 -19.547 1.00 68.12 81 SER A C 1
ATOM 628 O O . SER A 1 81 ? -8.216 -4.191 -20.775 1.00 68.12 81 SER A O 1
ATOM 630 N N . ASP A 1 82 ? -7.149 -3.521 -18.935 1.00 70.69 82 ASP A N 1
ATOM 631 C CA . ASP A 1 82 ? -5.867 -3.288 -19.589 1.00 70.69 82 ASP A CA 1
ATOM 632 C C . ASP A 1 82 ? -4.730 -3.713 -18.651 1.00 70.69 82 ASP A C 1
ATOM 634 O O . ASP A 1 82 ? -4.952 -4.085 -17.500 1.00 70.69 82 ASP A O 1
ATOM 638 N N . TYR A 1 83 ? -3.497 -3.714 -19.147 1.00 63.00 83 TYR A N 1
ATOM 639 C CA . TYR A 1 83 ? -2.327 -4.083 -18.344 1.00 63.00 83 TYR A CA 1
ATOM 640 C C . TYR A 1 83 ? -1.976 -3.031 -17.270 1.00 63.00 83 TYR A C 1
ATOM 642 O O . TYR A 1 83 ? -1.059 -3.254 -16.487 1.00 63.00 83 TYR A O 1
ATOM 650 N N . LYS A 1 84 ? -2.658 -1.874 -17.259 1.00 64.31 84 LYS A N 1
ATOM 651 C CA . LYS A 1 84 ? -2.505 -0.811 -16.252 1.00 64.31 84 LYS A CA 1
ATOM 652 C C . LYS A 1 84 ? -3.567 -0.902 -15.159 1.00 64.31 84 LYS A C 1
ATOM 654 O O . LYS A 1 84 ? -3.381 -0.318 -14.087 1.00 64.31 84 LYS A O 1
ATOM 659 N N . ALA A 1 85 ? -4.679 -1.589 -15.418 1.00 61.94 85 ALA A N 1
ATOM 660 C CA . ALA A 1 85 ? -5.640 -1.962 -14.404 1.00 61.94 85 ALA A CA 1
ATOM 661 C C . ALA A 1 85 ? -4.885 -2.730 -13.316 1.00 61.94 85 ALA A C 1
ATOM 663 O O . ALA A 1 85 ? -3.961 -3.492 -13.599 1.00 61.94 85 ALA A O 1
ATOM 664 N N . ARG A 1 86 ? -5.243 -2.481 -12.048 1.00 58.53 86 ARG A N 1
ATOM 665 C CA . ARG A 1 86 ? -4.668 -3.206 -10.895 1.00 58.53 86 ARG A CA 1
ATOM 666 C C . ARG A 1 86 ? -4.690 -4.701 -11.240 1.00 58.53 86 ARG A C 1
ATOM 668 O O . ARG A 1 86 ? -5.676 -5.092 -11.823 1.00 58.53 86 ARG A O 1
ATOM 675 N N . THR A 1 87 ? -3.708 -5.524 -10.919 1.00 59.41 87 THR A N 1
ATOM 676 C CA . THR A 1 87 ? -3.753 -6.972 -11.225 1.00 59.41 87 THR A CA 1
ATOM 677 C C . THR A 1 87 ? -4.225 -7.791 -10.009 1.00 59.41 87 THR A C 1
ATOM 679 O O . THR A 1 87 ? -4.420 -7.223 -8.929 1.00 59.41 87 THR A O 1
ATOM 682 N N . ILE A 1 88 ? -4.456 -9.101 -10.175 1.00 55.44 88 ILE A N 1
ATOM 683 C CA . ILE A 1 88 ? -4.781 -10.100 -9.127 1.00 55.44 88 ILE A CA 1
ATOM 684 C C . ILE A 1 88 ? -3.796 -9.983 -7.983 1.00 55.44 88 ILE A C 1
ATOM 686 O O . ILE A 1 88 ? -4.183 -9.922 -6.819 1.00 55.44 88 ILE A O 1
ATOM 690 N N . LEU A 1 89 ? -2.533 -9.836 -8.351 1.00 56.12 89 LEU A N 1
ATOM 691 C CA . LEU A 1 89 ? -1.431 -9.727 -7.436 1.00 56.12 89 LEU A CA 1
ATOM 692 C C . LEU A 1 89 ? -0.712 -8.401 -7.670 1.00 56.12 89 LEU A C 1
ATOM 694 O O . LEU A 1 89 ? 0.361 -8.351 -8.270 1.00 56.12 89 LEU A O 1
ATOM 698 N N . ARG A 1 90 ? -1.333 -7.304 -7.223 1.00 56.34 90 ARG A N 1
ATOM 699 C CA . ARG A 1 90 ? -0.655 -6.008 -7.151 1.00 56.34 90 ARG A CA 1
ATOM 700 C C . ARG A 1 90 ? 0.186 -5.955 -5.881 1.00 56.34 90 ARG A C 1
ATOM 702 O O . ARG A 1 90 ? -0.282 -6.354 -4.821 1.00 56.34 90 ARG A O 1
ATOM 709 N N . GLN A 1 91 ? 1.369 -5.354 -5.965 1.00 55.28 91 GLN A N 1
ATOM 710 C CA . GLN A 1 91 ? 2.289 -5.187 -4.827 1.00 55.28 91 GLN A CA 1
ATOM 711 C C . GLN A 1 91 ? 3.024 -6.460 -4.397 1.00 55.28 91 GLN A C 1
ATOM 713 O O . GLN A 1 91 ? 3.543 -6.524 -3.284 1.00 55.28 91 GLN A O 1
ATOM 718 N N . LEU A 1 92 ? 3.165 -7.438 -5.293 1.00 55.16 92 LEU A N 1
ATOM 719 C CA . LEU A 1 92 ? 4.031 -8.594 -5.052 1.00 55.16 92 LEU A CA 1
ATOM 720 C C . LEU A 1 92 ? 5.487 -8.206 -4.820 1.00 55.16 92 LEU A C 1
ATOM 722 O O . LEU A 1 92 ? 6.206 -8.936 -4.151 1.00 55.16 92 LEU A O 1
ATOM 726 N N . HIS A 1 93 ? 5.913 -7.025 -5.274 1.00 52.88 93 HIS A N 1
ATOM 727 C CA . HIS A 1 93 ? 7.198 -6.443 -4.882 1.00 52.88 93 HIS A CA 1
ATOM 728 C C . HIS A 1 93 ? 7.378 -6.339 -3.352 1.00 52.88 93 HIS A C 1
ATOM 730 O O . HIS A 1 93 ? 8.500 -6.186 -2.888 1.00 52.88 93 HIS A O 1
ATOM 736 N N . GLN A 1 94 ? 6.298 -6.381 -2.557 1.00 54.72 94 GLN A N 1
ATOM 737 C CA . GLN A 1 94 ? 6.381 -6.444 -1.097 1.00 54.72 94 GLN A CA 1
ATOM 738 C C . GLN A 1 94 ? 6.703 -7.841 -0.562 1.00 54.72 94 GLN A C 1
ATOM 740 O O . GLN A 1 94 ? 7.148 -7.949 0.578 1.00 54.72 94 GLN A O 1
ATOM 745 N N . LEU A 1 95 ? 6.444 -8.872 -1.366 1.00 53.34 95 LEU A N 1
ATOM 746 C CA . LEU A 1 95 ? 6.681 -10.285 -1.071 1.00 53.34 95 LEU A CA 1
ATOM 747 C C . LEU A 1 95 ? 7.972 -10.787 -1.735 1.00 53.34 95 LEU A C 1
ATOM 749 O O . LEU A 1 95 ? 8.623 -11.684 -1.209 1.00 53.34 95 LEU A O 1
ATOM 753 N N . CYS A 1 96 ? 8.384 -10.164 -2.842 1.00 60.09 96 CYS A N 1
ATOM 754 C CA . CYS A 1 96 ? 9.762 -10.203 -3.315 1.00 60.09 96 CYS A CA 1
ATOM 755 C C . CYS A 1 96 ? 10.663 -9.580 -2.230 1.00 60.09 96 CYS A C 1
ATOM 757 O O . CYS A 1 96 ? 10.270 -8.562 -1.651 1.00 60.09 96 CYS A O 1
ATOM 759 N N . PRO A 1 97 ? 11.857 -10.130 -1.938 1.00 59.78 97 PRO A N 1
ATOM 760 C CA . PRO A 1 97 ? 12.772 -9.532 -0.970 1.00 59.78 97 PRO A CA 1
ATOM 761 C C . PRO A 1 97 ? 13.035 -8.065 -1.343 1.00 59.78 97 PRO A C 1
ATOM 763 O O . PRO A 1 97 ? 13.697 -7.792 -2.341 1.00 59.78 97 PRO A O 1
ATOM 766 N N . LYS A 1 98 ? 12.468 -7.110 -0.589 1.00 53.75 98 LYS A N 1
ATOM 767 C CA . LYS A 1 98 ? 12.513 -5.671 -0.926 1.00 53.75 98 LYS A CA 1
ATOM 768 C C . LYS A 1 98 ? 13.941 -5.141 -1.045 1.00 53.75 98 LYS A C 1
ATOM 770 O O . LYS A 1 98 ? 14.197 -4.241 -1.839 1.00 53.75 98 LYS A O 1
ATOM 775 N N . ASP A 1 99 ? 14.866 -5.754 -0.315 1.00 59.47 99 ASP A N 1
ATOM 776 C CA . ASP A 1 99 ? 16.287 -5.408 -0.328 1.00 59.47 99 ASP A CA 1
ATOM 777 C C . ASP A 1 99 ? 16.980 -5.794 -1.647 1.00 59.47 99 ASP A C 1
ATOM 779 O O . ASP A 1 99 ? 18.090 -5.344 -1.921 1.00 59.47 99 ASP A O 1
ATOM 783 N N . ALA A 1 100 ? 16.329 -6.603 -2.492 1.00 60.91 100 ALA A N 1
ATOM 784 C CA . ALA A 1 100 ? 16.888 -7.057 -3.758 1.00 60.91 100 ALA A CA 1
ATOM 785 C C . ALA A 1 100 ? 16.680 -6.069 -4.920 1.00 60.91 100 ALA A C 1
ATOM 787 O O . ALA A 1 100 ? 17.385 -6.173 -5.920 1.00 60.91 100 ALA A O 1
ATOM 788 N N . LEU A 1 101 ? 15.734 -5.123 -4.819 1.00 67.44 101 LEU A N 1
ATOM 789 C CA . LEU A 1 101 ? 15.377 -4.191 -5.902 1.00 67.44 101 LEU A CA 1
ATOM 790 C C . LEU A 1 101 ? 15.379 -2.732 -5.409 1.00 67.44 101 LEU A C 1
ATOM 792 O O . LEU A 1 101 ? 14.315 -2.118 -5.281 1.00 67.44 101 LEU A O 1
ATOM 796 N N . PRO A 1 102 ? 16.557 -2.154 -5.109 1.00 72.25 102 PRO A N 1
ATOM 797 C CA . PRO A 1 102 ? 16.640 -0.811 -4.555 1.00 72.25 102 PRO A CA 1
ATOM 798 C C . PRO A 1 102 ? 16.153 0.248 -5.550 1.00 72.25 102 PRO A C 1
ATOM 800 O O . PRO A 1 102 ? 16.458 0.211 -6.747 1.00 72.25 102 PRO A O 1
ATOM 803 N N . ALA A 1 103 ? 15.436 1.246 -5.028 1.00 81.44 103 ALA A N 1
ATOM 804 C CA . ALA A 1 103 ? 15.163 2.461 -5.780 1.00 81.44 103 ALA A CA 1
ATOM 805 C C . ALA A 1 103 ? 16.491 3.148 -6.130 1.00 81.44 103 ALA A C 1
ATOM 807 O O . ALA A 1 103 ? 17.372 3.282 -5.280 1.00 81.44 103 ALA A O 1
ATOM 808 N N . SER A 1 104 ? 16.636 3.567 -7.383 1.00 89.81 104 SER A N 1
ATOM 809 C CA . SER A 1 104 ? 17.890 4.114 -7.902 1.00 89.81 104 SER A CA 1
ATOM 810 C C . SER A 1 104 ? 17.655 5.455 -8.573 1.00 89.81 104 SER A C 1
ATOM 812 O O . SER A 1 104 ? 16.690 5.633 -9.315 1.00 89.81 104 SER A O 1
ATOM 814 N N . ARG A 1 105 ? 18.553 6.409 -8.335 1.00 93.62 105 ARG A N 1
ATOM 815 C CA . ARG A 1 105 ? 18.494 7.721 -8.978 1.00 93.62 105 ARG A CA 1
ATOM 816 C C . ARG A 1 105 ? 19.091 7.656 -10.379 1.00 93.62 105 ARG A C 1
ATOM 818 O O . ARG A 1 105 ? 20.251 7.285 -10.547 1.00 93.62 105 ARG A O 1
ATOM 825 N N . LEU A 1 106 ? 18.311 8.069 -11.369 1.00 94.31 106 LEU A N 1
ATOM 826 C CA . LEU A 1 106 ? 18.629 7.970 -12.788 1.00 94.31 106 LEU A CA 1
ATOM 827 C C . LEU A 1 106 ? 18.686 9.356 -13.448 1.00 94.31 106 LEU A C 1
ATOM 829 O O . LEU A 1 106 ? 17.820 10.205 -13.228 1.00 94.31 106 LEU A O 1
ATOM 833 N N . ASN A 1 107 ? 19.704 9.566 -14.283 1.00 95.56 107 ASN A N 1
ATOM 834 C CA . ASN A 1 107 ? 19.887 10.715 -15.172 1.00 95.56 107 ASN A CA 1
ATOM 835 C C . ASN A 1 107 ? 20.534 10.265 -16.500 1.00 95.56 107 ASN A C 1
ATOM 837 O O . ASN A 1 107 ? 20.792 9.081 -16.706 1.00 95.56 107 ASN A O 1
ATOM 841 N N . ALA A 1 108 ? 20.811 11.197 -17.415 1.00 96.31 108 ALA A N 1
ATOM 842 C CA . ALA A 1 108 ? 21.355 10.867 -18.737 1.00 96.31 108 ALA A CA 1
ATOM 843 C C . ALA A 1 108 ? 22.727 10.162 -18.707 1.00 96.31 108 ALA A C 1
ATOM 845 O O . ALA A 1 108 ? 23.034 9.409 -19.628 1.00 96.31 108 ALA A O 1
ATOM 846 N N . HIS A 1 109 ? 23.539 10.388 -17.670 1.00 96.50 109 HIS A N 1
ATOM 847 C CA . HIS A 1 109 ? 24.901 9.861 -17.568 1.00 96.50 109 HIS A CA 1
ATOM 848 C C . HIS A 1 109 ? 24.950 8.437 -17.014 1.00 96.50 109 HIS A C 1
ATOM 850 O O . HIS A 1 109 ? 25.769 7.644 -17.466 1.00 96.50 109 HIS A O 1
ATOM 856 N N . ASN A 1 110 ? 24.079 8.107 -16.055 1.00 96.69 110 ASN A N 1
ATOM 857 C CA . ASN A 1 110 ? 24.099 6.810 -15.370 1.00 96.69 110 ASN A CA 1
ATOM 858 C C . ASN A 1 110 ? 22.967 5.859 -15.794 1.00 96.69 110 ASN A C 1
ATOM 860 O O . ASN A 1 110 ? 22.909 4.730 -15.313 1.00 96.69 110 ASN A O 1
ATOM 864 N N . ALA A 1 111 ? 22.062 6.282 -16.685 1.00 95.69 111 ALA A N 1
ATOM 865 C CA . ALA A 1 111 ? 20.897 5.480 -17.051 1.00 95.69 111 ALA A CA 1
ATOM 866 C C . ALA A 1 111 ? 21.218 4.061 -17.560 1.00 95.69 111 ALA A C 1
ATOM 868 O O . ALA A 1 111 ? 20.519 3.144 -17.127 1.00 95.69 111 ALA A O 1
ATOM 869 N N . PRO A 1 112 ? 22.240 3.828 -18.413 1.00 95.88 112 PRO A N 1
ATOM 870 C CA . PRO A 1 112 ? 22.583 2.471 -18.845 1.00 95.88 112 PRO A CA 1
ATOM 871 C C . PRO A 1 112 ? 23.029 1.568 -17.687 1.00 95.88 112 PRO A C 1
ATOM 873 O O . PRO A 1 112 ? 22.595 0.423 -17.602 1.00 95.88 112 PRO A O 1
ATOM 876 N N . GLU A 1 113 ? 23.847 2.092 -16.772 1.00 94.50 113 GLU A N 1
ATOM 877 C CA . GLU A 1 113 ? 24.354 1.358 -15.606 1.00 94.50 113 GLU A CA 1
ATOM 878 C C . GLU A 1 113 ? 23.223 1.014 -14.629 1.00 94.50 113 GLU A C 1
ATOM 880 O O . GLU A 1 113 ? 23.068 -0.141 -14.234 1.00 94.50 113 GLU A O 1
ATOM 885 N N . VAL A 1 114 ? 22.376 1.997 -14.301 1.00 92.69 114 VAL A N 1
ATOM 886 C CA . VAL A 1 114 ? 21.210 1.801 -13.426 1.00 92.69 114 VAL A CA 1
ATOM 887 C C . VAL A 1 114 ? 20.235 0.786 -14.030 1.00 92.69 114 VAL A C 1
ATOM 889 O O . VAL A 1 114 ? 19.737 -0.088 -13.317 1.00 92.69 114 VAL A O 1
ATOM 892 N N . ALA A 1 115 ? 19.978 0.864 -15.341 1.00 93.94 115 ALA A N 1
ATOM 893 C CA . ALA A 1 115 ? 19.105 -0.084 -16.025 1.00 93.94 115 ALA A CA 1
ATOM 894 C C . ALA A 1 115 ? 19.678 -1.507 -16.014 1.00 93.94 115 ALA A C 1
ATOM 896 O O . ALA A 1 115 ? 18.942 -2.450 -15.723 1.00 93.94 115 ALA A O 1
ATOM 897 N N . ALA A 1 116 ? 20.983 -1.664 -16.260 1.00 93.12 116 ALA A N 1
ATOM 898 C CA . ALA A 1 116 ? 21.660 -2.956 -16.198 1.00 93.12 116 ALA A CA 1
ATOM 899 C C . ALA A 1 116 ? 21.626 -3.560 -14.784 1.00 93.12 116 ALA A C 1
ATOM 901 O O . ALA A 1 116 ? 21.328 -4.744 -14.638 1.00 93.12 116 ALA A O 1
ATOM 902 N N . ALA A 1 117 ? 21.864 -2.756 -13.743 1.00 90.19 117 ALA A N 1
ATOM 903 C CA . ALA A 1 117 ? 21.828 -3.212 -12.354 1.00 90.19 117 ALA A CA 1
ATOM 904 C C . ALA A 1 117 ? 20.425 -3.677 -11.927 1.00 90.19 117 ALA A C 1
ATOM 906 O O . ALA A 1 117 ? 20.273 -4.770 -11.377 1.00 90.19 117 ALA A O 1
ATOM 907 N N . ILE A 1 118 ? 19.387 -2.886 -12.230 1.00 90.81 118 ILE A N 1
ATOM 908 C CA . ILE A 1 118 ? 17.994 -3.257 -11.938 1.00 90.81 118 ILE A CA 1
ATOM 909 C C . ILE A 1 118 ? 17.578 -4.492 -12.744 1.00 90.81 118 ILE A C 1
ATOM 911 O O . ILE A 1 118 ? 16.921 -5.376 -12.195 1.00 90.81 118 ILE A O 1
ATOM 915 N N . LEU A 1 119 ? 17.975 -4.596 -14.018 1.00 93.50 119 LEU A N 1
ATOM 916 C CA . LEU A 1 119 ? 17.684 -5.777 -14.829 1.00 93.50 119 LEU A CA 1
ATOM 917 C C . LEU A 1 119 ? 18.377 -7.028 -14.276 1.00 93.50 119 LEU A C 1
ATOM 919 O O . LEU A 1 119 ? 17.742 -8.074 -14.177 1.00 93.50 119 LEU A O 1
ATOM 923 N N . ALA A 1 120 ? 19.647 -6.935 -13.881 1.00 91.00 120 ALA A N 1
ATOM 924 C CA . ALA A 1 120 ? 20.375 -8.055 -13.288 1.00 91.00 120 ALA A CA 1
ATOM 925 C C . ALA A 1 120 ? 19.704 -8.539 -11.993 1.00 91.00 120 ALA A C 1
ATOM 927 O O . ALA A 1 120 ? 19.536 -9.742 -11.792 1.00 91.00 120 ALA A O 1
ATOM 928 N N . ALA A 1 121 ? 19.260 -7.611 -11.141 1.00 88.06 121 ALA A N 1
ATOM 929 C CA . ALA A 1 121 ? 18.495 -7.943 -9.946 1.00 88.06 121 ALA A CA 1
ATOM 930 C C . ALA A 1 121 ? 17.136 -8.581 -10.285 1.00 88.06 121 ALA A C 1
ATOM 932 O O . ALA A 1 121 ? 16.746 -9.578 -9.676 1.00 88.06 121 ALA A O 1
ATOM 933 N N . PHE A 1 122 ? 16.438 -8.066 -11.299 1.00 92.12 122 PHE A N 1
ATOM 934 C CA . PHE A 1 122 ? 15.190 -8.653 -11.775 1.00 92.12 122 PHE A CA 1
ATOM 935 C C . PHE A 1 122 ? 15.380 -10.083 -12.299 1.00 92.12 122 PHE A C 1
ATOM 937 O O . PHE A 1 122 ? 14.638 -10.972 -11.897 1.00 92.12 122 PHE A O 1
ATOM 944 N N . ILE A 1 123 ? 16.393 -10.335 -13.130 1.00 93.31 123 ILE A N 1
ATOM 945 C CA . ILE A 1 123 ? 16.710 -11.677 -13.645 1.00 93.31 123 ILE A CA 1
ATOM 946 C C . ILE A 1 123 ? 17.064 -12.627 -12.499 1.00 93.31 123 ILE A C 1
ATOM 948 O O . ILE A 1 123 ? 16.672 -13.789 -12.516 1.00 93.31 123 ILE A O 1
ATOM 952 N N . ARG A 1 124 ? 17.800 -12.143 -11.494 1.00 89.25 124 ARG A N 1
ATOM 953 C CA . ARG A 1 124 ? 18.249 -12.971 -10.372 1.00 89.25 124 ARG A CA 1
ATOM 954 C C . ARG A 1 124 ? 17.125 -13.333 -9.402 1.00 89.25 124 ARG A C 1
ATOM 956 O O . ARG A 1 124 ? 17.160 -14.424 -8.843 1.00 89.25 124 ARG A O 1
ATOM 963 N N . TYR A 1 125 ? 16.182 -12.423 -9.168 1.00 86.75 125 TYR A N 1
ATOM 964 C CA . TYR A 1 125 ? 15.194 -12.567 -8.094 1.00 86.75 125 TYR A CA 1
ATOM 965 C C . TYR A 1 125 ? 13.748 -12.470 -8.576 1.00 86.75 125 TYR A C 1
ATOM 967 O O . TYR A 1 125 ? 12.917 -13.279 -8.183 1.00 86.75 125 TYR A O 1
ATOM 975 N N . GLY A 1 126 ? 13.439 -11.489 -9.423 1.00 88.38 126 GLY A N 1
ATOM 976 C CA . GLY A 1 126 ? 12.071 -11.194 -9.843 1.00 88.38 126 GLY A CA 1
ATOM 977 C C . GLY A 1 126 ? 11.499 -12.199 -10.839 1.00 88.38 126 GLY A C 1
ATOM 978 O O . GLY A 1 126 ? 10.376 -12.662 -10.662 1.00 88.38 126 GLY A O 1
ATOM 979 N N . GLN A 1 127 ? 12.259 -12.542 -11.881 1.00 92.94 127 GLN A N 1
ATOM 980 C CA . GLN A 1 127 ? 11.799 -13.471 -12.913 1.00 92.94 127 GLN A CA 1
ATOM 981 C C . GLN A 1 127 ? 11.624 -14.907 -12.387 1.00 92.94 127 GLN A C 1
ATOM 983 O O . GLN A 1 127 ? 10.535 -15.436 -12.600 1.00 92.94 127 GLN A O 1
ATOM 988 N N . PRO A 1 128 ? 12.591 -15.516 -11.667 1.00 92.00 128 PRO A N 1
ATOM 989 C CA . PRO A 1 128 ? 12.405 -16.856 -11.110 1.00 92.00 128 PRO A CA 1
ATOM 990 C C . PRO A 1 128 ? 11.195 -16.919 -10.179 1.00 92.00 128 PRO A C 1
ATOM 992 O O . PRO A 1 128 ? 10.373 -17.815 -10.287 1.00 92.00 128 PRO A O 1
ATOM 995 N N . TRP A 1 129 ? 11.018 -15.896 -9.340 1.00 88.12 129 TRP A N 1
ATOM 996 C CA . TRP A 1 129 ? 9.866 -15.807 -8.449 1.00 88.12 129 TRP A CA 1
ATOM 997 C C . TRP A 1 129 ? 8.529 -15.744 -9.212 1.00 88.12 129 TRP A C 1
ATOM 999 O O . TRP A 1 129 ? 7.574 -16.412 -8.827 1.00 88.12 129 TRP A O 1
ATOM 1009 N N . LEU A 1 130 ? 8.445 -14.982 -10.311 1.00 90.94 130 LEU A N 1
ATOM 1010 C CA . LEU A 1 130 ? 7.249 -14.961 -11.163 1.00 90.94 130 LEU A CA 1
ATOM 1011 C C . LEU A 1 130 ? 6.971 -16.323 -11.806 1.00 90.94 130 LEU A C 1
ATOM 1013 O O . LEU A 1 130 ? 5.814 -16.724 -11.894 1.00 90.94 130 LEU A O 1
ATOM 1017 N N . GLU A 1 131 ? 8.018 -16.996 -12.280 1.00 93.25 131 GLU A N 1
ATOM 1018 C CA . GLU A 1 131 ? 7.926 -18.316 -12.907 1.00 93.25 131 GLU A CA 1
ATOM 1019 C C . GLU A 1 131 ? 7.474 -19.377 -11.890 1.00 93.25 131 GLU A C 1
ATOM 1021 O O . GLU A 1 131 ? 6.562 -20.145 -12.194 1.00 93.25 131 GLU A O 1
ATOM 1026 N N . ASP A 1 132 ? 8.006 -19.351 -10.665 1.00 90.31 132 ASP A N 1
ATOM 1027 C CA . ASP A 1 132 ? 7.605 -20.243 -9.569 1.00 90.31 132 ASP A CA 1
ATOM 1028 C C . ASP A 1 132 ? 6.128 -20.049 -9.190 1.00 90.31 132 ASP A C 1
ATOM 1030 O O . ASP A 1 132 ? 5.378 -21.018 -9.067 1.00 90.31 132 ASP A O 1
ATOM 1034 N N . VAL A 1 133 ? 5.675 -18.796 -9.049 1.00 87.69 133 VAL A N 1
ATOM 1035 C CA . VAL A 1 133 ? 4.272 -18.502 -8.710 1.00 87.69 133 VAL A CA 1
ATOM 1036 C C . VAL A 1 133 ? 3.329 -18.854 -9.863 1.00 87.69 133 VAL A C 1
ATOM 1038 O O . VAL A 1 133 ? 2.246 -19.374 -9.618 1.00 87.69 133 VAL A O 1
ATOM 1041 N N . ALA A 1 134 ? 3.719 -18.615 -11.117 1.00 90.81 134 ALA A N 1
ATOM 1042 C CA . ALA A 1 134 ? 2.919 -19.002 -12.284 1.00 90.81 134 ALA A CA 1
ATOM 1043 C C . ALA A 1 134 ? 2.868 -20.531 -12.499 1.00 90.81 134 ALA A C 1
ATOM 1045 O O . ALA A 1 134 ? 1.954 -21.042 -13.150 1.00 90.81 134 ALA A O 1
ATOM 1046 N N . ALA A 1 135 ? 3.843 -21.275 -11.969 1.00 92.25 135 ALA A N 1
ATOM 1047 C CA . ALA A 1 135 ? 3.863 -22.733 -12.019 1.00 92.25 135 ALA A CA 1
ATOM 1048 C C . ALA A 1 135 ? 2.958 -23.386 -10.955 1.00 92.25 135 ALA A C 1
ATOM 1050 O O . ALA A 1 135 ? 2.490 -24.507 -11.175 1.00 92.25 135 ALA A O 1
ATOM 1051 N N . ASP A 1 136 ? 2.670 -22.696 -9.848 1.00 87.75 136 ASP A N 1
ATOM 1052 C CA . ASP A 1 136 ? 1.871 -23.201 -8.728 1.00 87.75 136 ASP A CA 1
ATOM 1053 C C . ASP A 1 136 ? 0.662 -22.297 -8.443 1.00 87.75 136 ASP A C 1
ATOM 1055 O O . ASP A 1 136 ? 0.732 -21.296 -7.726 1.00 87.75 136 ASP A O 1
ATOM 1059 N N . ASP A 1 137 ? -0.495 -22.700 -8.963 1.00 84.56 137 ASP A N 1
ATOM 1060 C CA . ASP A 1 137 ? -1.735 -21.954 -8.774 1.00 84.56 137 ASP A CA 1
ATOM 1061 C C . ASP A 1 137 ? -2.181 -21.881 -7.302 1.00 84.56 137 ASP A C 1
ATOM 1063 O O . ASP A 1 137 ? -2.847 -20.922 -6.901 1.00 84.56 137 ASP A O 1
ATOM 1067 N N . THR A 1 138 ? -1.799 -22.863 -6.475 1.00 81.31 138 THR A N 1
ATOM 1068 C CA . THR A 1 138 ? -2.102 -22.858 -5.035 1.00 81.31 138 THR A CA 1
ATOM 1069 C C . THR A 1 138 ? -1.297 -21.769 -4.341 1.00 81.31 138 THR A C 1
ATOM 1071 O O . THR A 1 138 ? -1.849 -20.996 -3.553 1.00 81.31 138 THR A O 1
ATOM 1074 N N . LEU A 1 139 ? -0.008 -21.661 -4.676 1.00 82.31 139 LEU A N 1
ATOM 1075 C CA . LEU A 1 139 ? 0.855 -20.582 -4.207 1.00 82.31 139 LEU A CA 1
ATOM 1076 C C . LEU A 1 139 ? 0.347 -19.219 -4.691 1.00 82.31 139 LEU A C 1
ATOM 1078 O O . LEU A 1 139 ? 0.235 -18.290 -3.891 1.00 82.31 139 LEU A O 1
ATOM 1082 N N . ALA A 1 140 ? -0.018 -19.093 -5.969 1.00 83.56 140 ALA A N 1
ATOM 1083 C CA . ALA A 1 140 ? -0.584 -17.858 -6.507 1.00 83.56 140 ALA A CA 1
ATOM 1084 C C . ALA A 1 140 ? -1.856 -17.433 -5.757 1.00 83.56 140 ALA A C 1
ATOM 1086 O O . ALA A 1 140 ? -2.042 -16.250 -5.446 1.00 83.56 140 ALA A O 1
ATOM 1087 N N . LEU A 1 141 ? -2.714 -18.391 -5.402 1.00 79.56 141 LEU A N 1
ATOM 1088 C CA . LEU A 1 141 ? -3.945 -18.123 -4.670 1.00 79.56 141 LEU A CA 1
ATOM 1089 C C . LEU A 1 141 ? -3.676 -17.719 -3.217 1.00 79.56 141 LEU A C 1
ATOM 1091 O O . LEU A 1 141 ? -4.274 -16.756 -2.728 1.00 79.56 141 LEU A O 1
ATOM 1095 N N . ASP A 1 142 ? -2.770 -18.416 -2.529 1.00 77.94 142 ASP A N 1
ATOM 1096 C CA . ASP A 1 142 ? -2.339 -18.061 -1.173 1.00 77.94 142 ASP A CA 1
ATOM 1097 C C . ASP A 1 142 ? -1.748 -16.644 -1.142 1.00 77.94 142 ASP A C 1
ATOM 1099 O O . ASP A 1 142 ? -2.187 -15.808 -0.347 1.00 77.94 142 ASP A O 1
ATOM 1103 N N . LEU A 1 143 ? -0.849 -16.318 -2.073 1.00 75.69 143 LEU A N 1
ATOM 1104 C CA . LEU A 1 143 ? -0.292 -14.973 -2.206 1.00 75.69 143 LEU A CA 1
ATOM 1105 C C . LEU A 1 143 ? -1.382 -13.935 -2.501 1.00 75.69 143 LEU A C 1
ATOM 1107 O O . LEU A 1 143 ? -1.340 -12.840 -1.940 1.00 75.69 143 LEU A O 1
ATOM 1111 N N . THR A 1 144 ? -2.398 -14.284 -3.296 1.00 75.44 144 THR A N 1
ATOM 1112 C CA . THR A 1 144 ? -3.539 -13.396 -3.588 1.00 75.44 144 THR A CA 1
ATOM 1113 C C . THR A 1 144 ? -4.338 -13.102 -2.329 1.00 75.44 144 THR A C 1
ATOM 1115 O O . THR A 1 144 ? -4.693 -11.949 -2.085 1.00 75.44 144 THR A O 1
ATOM 1118 N N . SER A 1 145 ? -4.551 -14.111 -1.479 1.00 72.00 145 SER A N 1
ATOM 1119 C CA . SER A 1 145 ? -5.241 -13.947 -0.192 1.00 72.00 145 SER A CA 1
ATOM 1120 C C . SER A 1 145 ? -4.490 -13.032 0.784 1.00 72.00 145 SER A C 1
ATOM 1122 O O . SER A 1 145 ? -5.107 -12.336 1.590 1.00 72.00 145 SER A O 1
ATOM 1124 N N . ARG A 1 146 ? -3.155 -12.988 0.690 1.00 70.50 146 ARG A N 1
ATOM 1125 C CA . ARG A 1 146 ? -2.291 -12.143 1.531 1.00 70.50 146 ARG A CA 1
ATOM 1126 C C . ARG A 1 146 ? -2.127 -10.738 0.964 1.00 70.50 146 ARG A C 1
ATOM 1128 O O . ARG A 1 146 ? -2.005 -9.778 1.721 1.00 70.50 146 ARG A O 1
ATOM 1135 N N . ALA A 1 147 ? -2.163 -10.610 -0.360 1.00 66.06 147 ALA A N 1
ATOM 1136 C CA . ALA A 1 147 ? -2.041 -9.350 -1.084 1.00 66.06 147 ALA A CA 1
ATOM 1137 C C . ALA A 1 147 ? -3.321 -8.497 -1.051 1.00 66.06 147 ALA A C 1
ATOM 1139 O O . ALA A 1 147 ? -3.354 -7.434 -1.676 1.00 66.06 147 ALA A O 1
ATOM 1140 N N . VAL A 1 148 ? -4.376 -8.916 -0.333 1.00 59.78 148 VAL A N 1
ATOM 1141 C CA . VAL A 1 148 ? -5.639 -8.174 -0.232 1.00 59.78 148 VAL A CA 1
ATOM 1142 C C . VAL A 1 148 ? -5.398 -6.832 0.470 1.00 59.78 148 VAL A C 1
ATOM 1144 O O . VAL A 1 148 ? -5.565 -6.661 1.677 1.00 59.78 148 VAL A O 1
ATOM 1147 N N . GLY A 1 149 ? -5.029 -5.832 -0.327 1.00 54.22 149 GLY A N 1
ATOM 1148 C CA . GLY A 1 149 ? -4.863 -4.436 0.066 1.00 54.22 149 GLY A CA 1
ATOM 1149 C C . GLY A 1 149 ? -6.198 -3.715 0.249 1.00 54.22 149 GLY A C 1
ATOM 1150 O O . GLY A 1 149 ? -6.317 -2.555 -0.136 1.00 54.22 149 GLY A O 1
ATOM 1151 N N . GLY A 1 150 ? -7.221 -4.412 0.753 1.00 55.00 150 GLY A N 1
ATOM 1152 C CA . GLY A 1 150 ? -8.537 -3.851 1.047 1.00 55.00 150 GLY A CA 1
ATOM 1153 C C . GLY A 1 150 ? -9.248 -3.234 -0.155 1.00 55.00 150 GLY A C 1
ATOM 1154 O O . GLY A 1 150 ? -9.849 -2.188 0.013 1.00 55.00 150 GLY A O 1
ATOM 1155 N N . SER A 1 151 ? -9.158 -3.807 -1.366 1.00 63.12 151 SER A N 1
ATOM 1156 C CA . SER A 1 151 ? -9.908 -3.306 -2.535 1.00 63.12 151 SER A CA 1
ATOM 1157 C C . SER A 1 151 ? -10.868 -4.352 -3.094 1.00 63.12 151 SER A C 1
ATOM 1159 O O . SER A 1 151 ? -10.461 -5.504 -3.232 1.00 63.12 151 SER A O 1
ATOM 1161 N N . THR A 1 152 ? -12.096 -3.955 -3.458 1.00 62.19 152 THR A N 1
ATOM 1162 C CA . THR A 1 152 ? -13.136 -4.836 -4.035 1.00 62.19 152 THR A CA 1
ATOM 1163 C C . THR A 1 152 ? -12.606 -5.645 -5.217 1.00 62.19 152 THR A C 1
ATOM 1165 O O . THR A 1 152 ? -12.896 -6.827 -5.346 1.00 62.19 152 THR A O 1
ATOM 1168 N N . MET A 1 153 ? -11.734 -5.043 -6.028 1.00 67.31 153 MET A N 1
ATOM 1169 C CA . MET A 1 153 ? -11.083 -5.732 -7.142 1.00 67.31 153 MET A CA 1
ATOM 1170 C C . MET A 1 153 ? -10.200 -6.902 -6.710 1.00 67.31 153 MET A C 1
ATOM 1172 O O . MET A 1 153 ? -10.185 -7.918 -7.389 1.00 67.31 153 MET A O 1
ATOM 1176 N N . HIS A 1 154 ? -9.473 -6.795 -5.594 1.00 69.81 154 HIS A N 1
ATOM 1177 C CA . HIS A 1 154 ? -8.656 -7.914 -5.103 1.00 69.81 154 HIS A CA 1
ATOM 1178 C C . HIS A 1 154 ? -9.532 -9.069 -4.631 1.00 69.81 154 HIS A C 1
ATOM 1180 O O . HIS A 1 154 ? -9.212 -10.224 -4.874 1.00 69.81 154 HIS A O 1
ATOM 1186 N N . VAL A 1 155 ? -10.659 -8.744 -4.003 1.00 67.94 155 VAL A N 1
ATOM 1187 C CA . VAL A 1 155 ? -11.650 -9.723 -3.570 1.00 67.94 155 VAL A CA 1
ATOM 1188 C C . VAL A 1 155 ? -12.269 -10.450 -4.762 1.00 67.94 155 VAL A C 1
ATOM 1190 O O . VAL A 1 155 ? -12.226 -11.676 -4.804 1.00 67.94 155 VAL A O 1
ATOM 1193 N N . VAL A 1 156 ? -12.803 -9.709 -5.737 1.00 70.06 156 VAL A N 1
ATOM 1194 C CA . VAL A 1 156 ? -13.410 -10.284 -6.947 1.00 70.06 156 VAL A CA 1
ATOM 1195 C C . VAL A 1 156 ? -12.408 -11.203 -7.642 1.00 70.06 156 VAL A C 1
ATOM 1197 O O . VAL A 1 156 ? -12.739 -12.327 -7.998 1.00 70.06 156 VAL A O 1
ATOM 1200 N N . ARG A 1 157 ? -11.148 -10.777 -7.747 1.00 73.44 157 ARG A N 1
ATOM 1201 C CA . ARG A 1 157 ? -10.085 -11.592 -8.341 1.00 73.44 157 ARG A CA 1
ATOM 1202 C C . ARG A 1 157 ? -9.742 -12.826 -7.538 1.00 73.44 157 ARG A C 1
ATOM 1204 O O . ARG A 1 157 ? -9.540 -13.863 -8.142 1.00 73.44 157 ARG A O 1
ATOM 1211 N N . TYR A 1 158 ? -9.674 -12.734 -6.215 1.00 73.75 158 TYR A N 1
ATOM 1212 C CA . TYR A 1 158 ? -9.421 -13.900 -5.376 1.00 73.75 158 TYR A CA 1
ATOM 1213 C C . TYR A 1 158 ? -10.512 -14.961 -5.552 1.00 73.75 158 TYR A C 1
ATOM 1215 O O . TYR A 1 158 ? -10.195 -16.142 -5.670 1.00 73.75 158 TYR A O 1
ATOM 1223 N N . VAL A 1 159 ? -11.781 -14.540 -5.620 1.00 71.31 159 VAL A N 1
ATOM 1224 C CA . VAL A 1 159 ? -12.899 -15.461 -5.854 1.00 71.31 159 VAL A CA 1
ATOM 1225 C C . VAL A 1 159 ? -12.815 -16.066 -7.251 1.00 71.31 159 VAL A C 1
ATOM 1227 O O . VAL A 1 159 ? -12.690 -17.280 -7.360 1.00 71.31 159 VAL A O 1
ATOM 1230 N N . LEU A 1 160 ? -12.778 -15.237 -8.298 1.00 74.50 160 LEU A N 1
ATOM 1231 C CA . LEU A 1 160 ? -12.706 -15.698 -9.690 1.00 74.50 160 LEU A CA 1
ATOM 1232 C C . LEU A 1 160 ? -11.470 -16.571 -9.957 1.00 74.50 160 LEU A C 1
ATOM 1234 O O . LEU A 1 160 ? -11.529 -17.531 -10.721 1.00 74.50 160 LEU A O 1
ATOM 1238 N N . PHE A 1 161 ? -10.345 -16.273 -9.305 1.00 75.31 161 PHE A N 1
ATOM 1239 C CA . PHE A 1 161 ? -9.148 -17.101 -9.386 1.00 75.31 161 PHE A CA 1
ATOM 1240 C C . PHE A 1 161 ? -9.352 -18.448 -8.687 1.00 75.31 161 PHE A C 1
ATOM 1242 O O . PHE A 1 161 ? -9.045 -19.482 -9.266 1.00 75.31 161 PHE A O 1
ATOM 1249 N N . GLY A 1 162 ? -9.963 -18.475 -7.500 1.00 71.50 162 GLY A N 1
ATOM 1250 C CA . GLY A 1 162 ? -10.361 -19.727 -6.851 1.00 71.50 162 GLY A CA 1
ATOM 1251 C C . GLY A 1 162 ? -11.340 -20.572 -7.682 1.00 71.50 162 GLY A C 1
ATOM 1252 O O . GLY A 1 162 ? -11.280 -21.800 -7.618 1.00 71.50 162 GLY A O 1
ATOM 1253 N N . GLU A 1 163 ? -12.211 -19.941 -8.473 1.00 71.44 163 GLU A N 1
ATOM 1254 C CA . GLU A 1 163 ? -13.135 -20.625 -9.388 1.00 71.44 163 GLU A CA 1
ATOM 1255 C C . GLU A 1 163 ? -12.421 -21.264 -10.574 1.00 71.44 163 GLU A C 1
ATOM 1257 O O . GLU A 1 163 ? -12.673 -22.434 -10.873 1.00 71.44 163 GLU A O 1
ATOM 1262 N N . ALA A 1 164 ? -11.493 -20.532 -11.198 1.00 72.69 164 ALA A N 1
ATOM 1263 C CA . ALA A 1 164 ? -10.691 -21.026 -12.315 1.00 72.69 164 ALA A CA 1
ATOM 1264 C C . ALA A 1 164 ? -9.885 -22.292 -11.956 1.00 72.69 164 ALA A C 1
ATOM 1266 O O . ALA A 1 164 ? -9.604 -23.108 -12.831 1.00 72.69 164 ALA A O 1
ATOM 1267 N N . LEU A 1 165 ? -9.568 -22.490 -10.670 1.00 70.81 165 LEU A N 1
ATOM 1268 C CA . LEU A 1 165 ? -8.810 -23.641 -10.163 1.00 70.81 165 LEU A CA 1
ATOM 1269 C C . LEU A 1 165 ? -9.661 -24.866 -9.777 1.00 70.81 165 LEU A C 1
ATOM 1271 O O . LEU A 1 165 ? -9.106 -25.901 -9.419 1.00 70.81 165 LEU A O 1
ATOM 1275 N N . GLY A 1 166 ? -10.995 -24.799 -9.882 1.00 60.16 166 GLY A N 1
ATOM 1276 C CA . GLY A 1 166 ? -11.829 -26.006 -9.976 1.00 60.16 166 GLY A CA 1
ATOM 1277 C C . GLY A 1 166 ? -12.247 -26.729 -8.681 1.00 60.16 166 GLY A C 1
ATOM 1278 O O . GLY A 1 166 ? -12.565 -27.913 -8.748 1.00 60.16 166 GLY A O 1
ATOM 1279 N N . GLY A 1 167 ? -12.356 -26.069 -7.519 1.00 60.00 167 GLY A N 1
ATOM 1280 C CA . GLY A 1 167 ? -12.859 -26.698 -6.274 1.00 60.00 167 GLY A CA 1
ATOM 1281 C C . GLY A 1 167 ? -14.180 -26.103 -5.763 1.00 60.00 167 GLY A C 1
ATOM 1282 O O . GLY A 1 167 ? -14.196 -24.955 -5.341 1.00 60.00 167 GLY A O 1
ATOM 1283 N N . ALA A 1 168 ? -15.305 -26.833 -5.800 1.00 50.78 168 ALA A N 1
ATOM 1284 C CA . ALA A 1 168 ? -16.624 -26.342 -5.332 1.00 50.78 168 ALA A CA 1
ATOM 1285 C C . ALA A 1 168 ? -16.713 -26.134 -3.808 1.00 50.78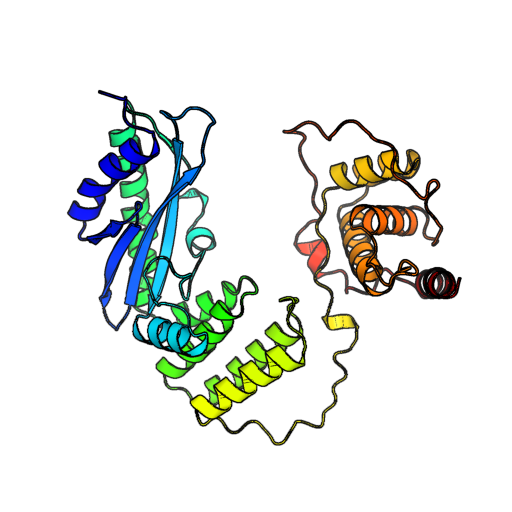 168 ALA A C 1
ATOM 1287 O O . ALA A 1 168 ? -17.275 -25.141 -3.354 1.00 50.78 168 ALA A O 1
ATOM 1288 N N . ASP A 1 169 ? -16.085 -27.008 -3.022 1.00 53.28 169 ASP A N 1
ATOM 1289 C CA . ASP A 1 169 ? -16.095 -26.901 -1.556 1.00 53.28 169 ASP A CA 1
ATOM 1290 C C . ASP A 1 169 ? -15.144 -25.819 -1.024 1.00 53.28 169 ASP A C 1
ATOM 1292 O O . ASP A 1 169 ? -15.426 -25.146 -0.029 1.00 53.28 169 ASP A O 1
ATOM 1296 N N . GLU A 1 170 ? -14.033 -25.573 -1.722 1.00 55.53 170 GLU A N 1
ATOM 1297 C CA . GLU A 1 170 ? -13.145 -24.458 -1.392 1.00 55.53 170 GLU A CA 1
ATOM 1298 C C . GLU A 1 170 ? -13.710 -23.108 -1.850 1.00 55.53 170 GLU A C 1
ATOM 1300 O O . GLU A 1 170 ? -13.455 -22.104 -1.185 1.00 55.53 170 GLU A O 1
ATOM 1305 N N . ARG A 1 171 ? -14.517 -23.072 -2.925 1.00 56.00 171 ARG A N 1
ATOM 1306 C CA . ARG A 1 171 ? -15.212 -21.867 -3.419 1.00 56.00 171 ARG A CA 1
ATOM 1307 C C . ARG A 1 171 ? -16.034 -21.203 -2.314 1.00 56.00 171 ARG A C 1
ATOM 1309 O O . ARG A 1 171 ? -15.850 -20.018 -2.045 1.00 56.00 171 ARG A O 1
ATOM 1316 N N . TYR A 1 172 ? -16.862 -21.974 -1.612 1.00 51.34 172 TYR A N 1
ATOM 1317 C CA . TYR A 1 172 ? -17.735 -21.470 -0.549 1.00 51.34 172 TYR A CA 1
ATOM 1318 C C . TYR A 1 172 ? -16.956 -20.989 0.688 1.00 51.34 172 TYR A C 1
ATOM 1320 O O . TYR A 1 172 ? -17.184 -19.888 1.190 1.00 51.34 172 TYR A O 1
ATOM 1328 N N . GLN A 1 173 ? -15.962 -21.755 1.145 1.00 58.31 173 GLN A N 1
ATOM 1329 C CA . GLN A 1 173 ? -15.131 -21.377 2.299 1.00 58.31 173 GLN A CA 1
ATOM 1330 C C . GLN A 1 173 ? -14.218 -20.172 2.017 1.00 58.31 173 GLN A C 1
ATOM 1332 O O . GLN A 1 173 ? -13.827 -19.445 2.938 1.00 58.31 173 GLN A O 1
ATOM 1337 N N . ARG A 1 174 ? -13.858 -19.945 0.750 1.00 59.12 174 ARG A N 1
ATOM 1338 C CA . ARG A 1 174 ? -13.095 -18.775 0.298 1.00 59.12 174 ARG A CA 1
ATOM 1339 C C . ARG A 1 174 ? -13.989 -17.549 0.145 1.00 59.12 174 ARG A C 1
ATOM 1341 O O . ARG A 1 174 ? -13.609 -16.485 0.624 1.00 59.12 174 ARG A O 1
ATOM 1348 N N . LEU A 1 175 ? -15.195 -17.710 -0.397 1.00 55.31 175 LEU A N 1
ATOM 1349 C CA . LEU A 1 175 ? -16.232 -16.675 -0.435 1.00 55.31 175 LEU A CA 1
ATOM 1350 C C . LEU A 1 175 ? -16.657 -16.228 0.965 1.00 55.31 175 LEU A C 1
ATOM 1352 O O . LEU A 1 175 ? -16.784 -15.032 1.186 1.00 55.31 175 LEU A O 1
ATOM 1356 N N . LEU A 1 176 ? -16.802 -17.135 1.934 1.00 56.16 176 LEU A N 1
ATOM 1357 C CA . LEU A 1 176 ? -17.091 -16.768 3.326 1.00 56.16 176 LEU A CA 1
ATOM 1358 C C . LEU A 1 176 ? -15.952 -15.970 3.967 1.00 56.16 176 LEU A C 1
ATOM 1360 O O . LEU A 1 176 ? -16.209 -14.943 4.584 1.00 56.16 176 LEU A O 1
ATOM 1364 N N . ARG A 1 177 ? -14.690 -16.367 3.759 1.00 58.31 177 ARG A N 1
ATOM 1365 C CA . ARG A 1 177 ? -13.530 -15.597 4.249 1.00 58.31 177 ARG A CA 1
ATOM 1366 C C . ARG A 1 177 ? -13.428 -14.221 3.603 1.00 58.31 177 ARG A C 1
ATOM 1368 O O . ARG A 1 177 ? -13.082 -13.248 4.264 1.00 58.31 177 ARG A O 1
ATOM 1375 N N . VAL A 1 178 ? -13.761 -14.139 2.323 1.00 54.34 178 VAL A N 1
ATOM 1376 C CA . VAL A 1 178 ? -13.861 -12.892 1.574 1.00 54.34 178 VAL A CA 1
ATOM 1377 C C . VAL A 1 178 ? -15.023 -12.038 2.066 1.00 54.34 178 VAL A C 1
ATOM 1379 O O . VAL A 1 178 ? -14.836 -10.846 2.256 1.00 54.34 178 VAL A O 1
ATOM 1382 N N . ARG A 1 179 ? -16.200 -12.619 2.310 1.00 56.44 179 ARG A N 1
ATOM 1383 C CA . ARG A 1 179 ? -17.366 -11.937 2.880 1.00 56.44 179 ARG A CA 1
ATOM 1384 C C . ARG A 1 179 ? -17.014 -11.368 4.239 1.00 56.44 179 ARG A C 1
ATOM 1386 O O . ARG A 1 179 ? -17.219 -10.185 4.457 1.00 56.44 179 ARG A O 1
ATOM 1393 N N . ASP A 1 180 ? -16.445 -12.183 5.118 1.00 55.03 180 ASP A N 1
ATOM 1394 C CA . ASP A 1 180 ? -16.048 -11.770 6.458 1.00 55.03 180 ASP A CA 1
ATOM 1395 C C . ASP A 1 180 ? -14.952 -10.690 6.377 1.00 55.03 180 ASP A C 1
ATOM 1397 O O . ASP A 1 180 ? -15.015 -9.695 7.095 1.00 55.03 180 ASP A O 1
ATOM 1401 N N . TYR A 1 181 ? -14.023 -10.780 5.417 1.00 50.06 181 TYR A N 1
ATOM 1402 C CA . TYR A 1 181 ? -13.049 -9.722 5.136 1.00 50.06 181 TYR A CA 1
ATOM 1403 C C . TYR A 1 181 ? -13.695 -8.435 4.594 1.00 50.06 181 TYR A C 1
ATOM 1405 O O . TYR A 1 181 ? -13.361 -7.355 5.066 1.00 50.06 181 TYR A O 1
ATOM 1413 N N . ILE A 1 182 ? -14.626 -8.491 3.632 1.00 51.12 182 ILE A N 1
ATOM 1414 C CA . ILE A 1 182 ? -15.285 -7.286 3.099 1.00 51.12 182 ILE A CA 1
ATOM 1415 C C . ILE A 1 182 ? -16.166 -6.650 4.175 1.00 51.12 182 ILE A C 1
ATOM 1417 O O . ILE A 1 182 ? -16.107 -5.439 4.361 1.00 51.12 182 ILE A O 1
ATOM 1421 N N . MET A 1 183 ? -16.936 -7.457 4.905 1.00 49.44 183 MET A N 1
ATOM 1422 C CA . MET A 1 183 ? -17.817 -7.019 5.990 1.00 49.44 183 MET A CA 1
ATOM 1423 C C . MET A 1 183 ? -17.037 -6.386 7.152 1.00 49.44 183 MET A C 1
ATOM 1425 O O . MET A 1 183 ? -17.583 -5.534 7.849 1.00 49.44 183 MET A O 1
ATOM 1429 N N . THR A 1 184 ? -15.761 -6.745 7.327 1.00 49.28 184 THR A N 1
ATOM 1430 C CA . THR A 1 184 ? -14.849 -6.128 8.309 1.00 49.28 184 THR A CA 1
ATOM 1431 C C . THR A 1 184 ? -13.944 -5.036 7.713 1.00 49.28 184 THR A C 1
ATOM 1433 O O . THR A 1 184 ? -13.389 -4.218 8.451 1.00 49.28 184 THR A O 1
ATOM 1436 N N . SER A 1 185 ? -13.800 -4.948 6.384 1.00 41.31 185 SER A N 1
ATOM 1437 C CA . SER A 1 185 ? -12.948 -3.959 5.709 1.00 41.31 185 SER A CA 1
ATOM 1438 C C . SER A 1 185 ? -13.723 -2.699 5.296 1.00 41.31 185 SER A C 1
ATOM 1440 O O . SER A 1 185 ? -14.708 -2.735 4.562 1.00 41.31 185 SER A O 1
ATOM 1442 N N . ARG A 1 186 ? -13.246 -1.534 5.750 1.00 48.38 186 ARG A N 1
ATOM 1443 C CA . ARG A 1 186 ? -13.854 -0.210 5.520 1.00 48.38 186 ARG A CA 1
ATOM 1444 C C . ARG A 1 186 ? -13.634 0.332 4.113 1.00 48.38 186 ARG A C 1
ATOM 1446 O O . ARG A 1 186 ? -12.982 1.357 3.925 1.00 48.38 186 ARG A O 1
ATOM 1453 N N . LEU A 1 187 ? -14.213 -0.318 3.118 1.00 45.19 187 LEU A N 1
ATOM 1454 C CA . LEU A 1 187 ? -14.108 0.127 1.732 1.00 45.19 187 LEU A CA 1
ATOM 1455 C C . LEU A 1 187 ? -14.939 1.376 1.385 1.00 45.19 187 LEU A C 1
ATOM 1457 O O . LEU A 1 187 ? -14.924 1.810 0.239 1.00 45.19 187 LEU A O 1
ATOM 1461 N N . GLY A 1 188 ? -15.629 1.992 2.354 1.00 39.94 188 GLY A N 1
ATOM 1462 C CA . GLY A 1 188 ? -16.548 3.112 2.105 1.00 39.94 188 GLY A CA 1
ATOM 1463 C C . GLY A 1 188 ? -17.847 2.674 1.423 1.00 39.94 188 GLY A C 1
ATOM 1464 O O . GLY A 1 188 ? -18.598 3.505 0.928 1.00 39.94 188 GLY A O 1
ATOM 1465 N N . TRP A 1 189 ? -18.094 1.365 1.379 1.00 43.94 189 TRP A N 1
ATOM 1466 C CA . TRP A 1 189 ? -19.299 0.772 0.824 1.00 43.94 189 TRP A CA 1
ATOM 1467 C C . TRP A 1 189 ? -20.296 0.575 1.954 1.00 43.94 189 TRP A C 1
ATOM 1469 O O . TRP A 1 189 ? -19.929 0.187 3.067 1.00 43.94 189 TRP A O 1
ATOM 1479 N N . THR A 1 190 ? -21.564 0.847 1.668 1.00 52.84 190 THR A N 1
ATOM 1480 C CA . THR A 1 190 ? -22.629 0.439 2.578 1.00 52.84 190 THR A CA 1
ATOM 1481 C C . THR A 1 190 ? -22.681 -1.088 2.603 1.00 52.84 190 THR A C 1
ATOM 1483 O O . THR A 1 190 ? -22.324 -1.752 1.625 1.00 52.84 190 THR A O 1
ATOM 1486 N N . ARG A 1 191 ? -23.143 -1.660 3.719 1.00 53.72 191 ARG A N 1
ATOM 1487 C CA . ARG A 1 191 ? -23.420 -3.100 3.830 1.00 53.72 191 ARG A CA 1
ATOM 1488 C C . ARG A 1 191 ? -24.234 -3.605 2.633 1.00 53.72 191 ARG A C 1
ATOM 1490 O O . ARG A 1 191 ? -23.957 -4.681 2.127 1.00 53.72 191 ARG A O 1
ATOM 1497 N N . GLU A 1 192 ? -25.170 -2.792 2.158 1.00 53.75 192 GLU A N 1
ATOM 1498 C CA . GLU A 1 192 ? -26.022 -3.055 1.001 1.00 53.75 192 GLU A CA 1
ATOM 1499 C C . GLU A 1 192 ? -25.228 -3.176 -0.306 1.00 53.75 192 GLU A C 1
ATOM 1501 O O . GLU A 1 192 ? -25.401 -4.142 -1.034 1.00 53.75 192 GLU A O 1
ATOM 1506 N N . THR A 1 193 ? -24.277 -2.280 -0.583 1.00 54.84 193 THR A N 1
ATOM 1507 C CA . THR A 1 193 ? -23.460 -2.367 -1.809 1.00 54.84 193 THR A CA 1
ATOM 1508 C C . THR A 1 193 ? -22.541 -3.595 -1.804 1.00 54.84 193 THR A C 1
ATOM 1510 O O . THR A 1 193 ? -22.330 -4.219 -2.842 1.00 54.84 193 THR A O 1
ATOM 1513 N N . THR A 1 194 ? -22.010 -3.963 -0.635 1.00 55.66 194 THR A N 1
ATOM 1514 C CA . THR A 1 194 ? -21.212 -5.186 -0.450 1.00 55.66 194 THR A CA 1
ATOM 1515 C C . THR A 1 194 ? -22.053 -6.442 -0.647 1.00 55.66 194 THR A C 1
ATOM 1517 O O . THR A 1 194 ? -21.626 -7.351 -1.352 1.00 55.66 194 THR A O 1
ATOM 1520 N N . VAL A 1 195 ? -23.237 -6.489 -0.031 1.00 60.41 195 VAL A N 1
ATOM 1521 C CA . VAL A 1 195 ? -24.169 -7.615 -0.150 1.00 60.41 195 VAL A CA 1
ATOM 1522 C C . VAL A 1 195 ? -24.638 -7.756 -1.594 1.00 60.41 195 VAL A C 1
ATOM 1524 O O . VAL A 1 195 ? -24.498 -8.840 -2.138 1.00 60.41 195 VAL A O 1
ATOM 1527 N N . ASN A 1 196 ? -25.031 -6.668 -2.260 1.00 61.72 196 ASN A N 1
ATOM 1528 C CA . ASN A 1 196 ? -25.454 -6.703 -3.661 1.00 61.72 196 ASN A CA 1
ATOM 1529 C C . ASN A 1 196 ? -24.332 -7.184 -4.591 1.00 61.72 196 ASN A C 1
ATOM 1531 O O . ASN A 1 196 ? -24.588 -7.959 -5.506 1.00 61.72 196 ASN A O 1
ATOM 1535 N N . ALA A 1 197 ? -23.079 -6.768 -4.362 1.00 61.44 197 ALA A N 1
ATOM 1536 C CA . ALA A 1 197 ? -21.943 -7.279 -5.129 1.00 61.44 197 ALA A CA 1
ATOM 1537 C C . ALA A 1 197 ? -21.717 -8.777 -4.873 1.00 61.44 197 ALA A C 1
ATOM 1539 O O . ALA A 1 197 ? -21.404 -9.515 -5.799 1.00 61.44 197 ALA A O 1
ATOM 1540 N N . PHE A 1 198 ? -21.897 -9.234 -3.634 1.00 62.81 198 PHE A N 1
ATOM 1541 C CA . PHE A 1 198 ? -21.751 -10.640 -3.266 1.00 62.81 198 PHE A CA 1
ATOM 1542 C C . PHE A 1 198 ? -22.876 -11.511 -3.842 1.00 62.81 198 PHE A C 1
ATOM 1544 O O . PHE A 1 198 ? -22.605 -12.590 -4.355 1.00 62.81 198 PHE A O 1
ATOM 1551 N N . GLU A 1 199 ? -24.115 -11.022 -3.808 1.00 67.62 199 GLU A N 1
ATOM 1552 C CA . GLU A 1 199 ? -25.295 -11.655 -4.401 1.00 67.62 199 GLU A CA 1
ATOM 1553 C C . GLU A 1 199 ? -25.171 -11.711 -5.927 1.00 67.62 199 GLU A C 1
ATOM 1555 O O . GLU A 1 199 ? -25.294 -12.788 -6.496 1.00 67.62 199 GLU A O 1
ATOM 1560 N N . THR A 1 200 ? -24.775 -10.612 -6.579 1.00 65.94 200 THR A N 1
ATOM 1561 C CA . THR A 1 200 ? -24.510 -10.584 -8.033 1.00 65.94 200 THR A CA 1
ATOM 1562 C C . THR A 1 200 ? -23.414 -11.582 -8.421 1.00 65.94 200 THR A C 1
ATOM 1564 O O . THR A 1 200 ? -23.489 -12.230 -9.465 1.00 65.94 200 THR A O 1
ATOM 1567 N N . LEU A 1 201 ? -22.373 -11.713 -7.592 1.00 62.66 201 LEU A N 1
ATOM 1568 C CA . LEU A 1 201 ? -21.279 -12.646 -7.846 1.00 62.66 201 LEU A CA 1
ATOM 1569 C C . LEU A 1 201 ? -21.722 -14.098 -7.624 1.00 62.66 201 LEU A C 1
ATOM 1571 O O . LEU A 1 201 ? -21.372 -14.955 -8.425 1.00 62.66 201 LEU A O 1
ATOM 1575 N N . ALA A 1 202 ? -22.537 -14.372 -6.605 1.00 64.69 202 ALA A N 1
ATOM 1576 C CA . ALA A 1 202 ? -23.117 -15.693 -6.371 1.00 64.69 202 ALA A CA 1
ATOM 1577 C C . ALA A 1 202 ? -24.092 -16.114 -7.488 1.00 64.69 202 ALA A C 1
ATOM 1579 O O . ALA A 1 202 ? -24.018 -17.239 -7.979 1.00 64.69 202 ALA A O 1
ATOM 1580 N N . GLU A 1 203 ? -24.936 -15.190 -7.959 1.00 70.19 203 GLU A N 1
ATOM 1581 C CA . GLU A 1 203 ? -25.848 -15.401 -9.091 1.00 70.19 203 GLU A CA 1
ATOM 1582 C C . GLU A 1 203 ? -25.087 -15.683 -10.391 1.00 70.19 203 GLU A C 1
ATOM 1584 O O . GLU A 1 203 ? -25.395 -16.645 -11.096 1.00 70.19 203 GLU A O 1
ATOM 1589 N N . GLY A 1 204 ? -24.053 -14.890 -10.695 1.00 63.62 204 GLY A N 1
ATOM 1590 C CA . GLY A 1 204 ? -23.241 -15.062 -11.903 1.00 63.62 204 GLY A CA 1
ATOM 1591 C C . GLY A 1 204 ? -22.414 -16.352 -11.929 1.00 63.62 204 GLY A C 1
ATOM 1592 O O . GLY A 1 204 ? -22.016 -16.799 -13.003 1.00 63.62 204 GLY A O 1
ATOM 1593 N N . THR A 1 205 ? -22.168 -16.956 -10.766 1.00 57.78 205 THR A N 1
ATOM 1594 C CA . THR A 1 205 ? -21.308 -18.141 -10.598 1.00 57.78 205 THR A CA 1
ATOM 1595 C C . THR A 1 205 ? -22.101 -19.416 -10.295 1.00 57.78 205 THR A C 1
ATOM 1597 O O . THR A 1 205 ? -21.525 -20.503 -10.228 1.00 57.78 205 THR A O 1
ATOM 1600 N N . GLY A 1 206 ? -23.430 -19.309 -10.151 1.00 62.34 206 GLY A N 1
ATOM 1601 C CA . GLY A 1 206 ? -24.317 -20.429 -9.819 1.00 62.34 206 GLY A CA 1
ATOM 1602 C C . GLY A 1 206 ? -24.114 -20.971 -8.401 1.00 62.34 206 GLY A C 1
ATOM 1603 O O . GLY A 1 206 ? -24.441 -22.126 -8.132 1.00 62.34 206 GLY A O 1
ATOM 1604 N N . ILE A 1 207 ? -23.536 -20.170 -7.504 1.00 59.81 207 ILE A N 1
ATOM 1605 C CA . ILE A 1 207 ? -23.315 -20.544 -6.108 1.00 59.81 207 ILE A CA 1
ATOM 1606 C C . ILE A 1 207 ? -24.601 -20.255 -5.339 1.00 59.81 207 ILE A C 1
ATOM 1608 O O . ILE A 1 207 ? -24.964 -19.097 -5.135 1.00 59.81 207 ILE A O 1
ATOM 1612 N N . GLU A 1 208 ? -25.281 -21.304 -4.876 1.00 55.19 208 GLU A N 1
ATOM 1613 C CA . GLU A 1 208 ? -26.386 -21.136 -3.933 1.00 55.19 208 GLU A CA 1
ATOM 1614 C C . GLU A 1 208 ? -25.845 -20.553 -2.624 1.00 55.19 208 GLU A C 1
ATOM 1616 O O . GLU A 1 208 ? -25.085 -21.189 -1.886 1.00 55.19 208 GLU A O 1
ATOM 1621 N N . LEU A 1 209 ? -26.222 -19.307 -2.336 1.00 55.34 209 LEU A N 1
ATOM 1622 C CA . LEU A 1 209 ? -26.016 -18.735 -1.015 1.00 55.34 209 LEU A CA 1
ATOM 1623 C C . LEU A 1 209 ? -26.908 -19.505 -0.034 1.00 55.34 209 LEU A C 1
ATOM 1625 O O . LEU A 1 209 ? -28.084 -19.713 -0.339 1.00 55.34 209 LEU A O 1
ATOM 1629 N N . PRO A 1 210 ? -26.403 -19.903 1.149 1.00 47.19 210 PRO A N 1
ATOM 1630 C CA . PRO A 1 210 ? -27.252 -20.475 2.178 1.00 47.19 210 PRO A CA 1
ATOM 1631 C C . PRO A 1 210 ? -28.402 -19.510 2.423 1.00 47.19 210 PRO A C 1
ATOM 1633 O O . PRO A 1 210 ? -28.155 -18.314 2.622 1.00 47.19 210 PRO A O 1
ATOM 1636 N N . GLU A 1 211 ? -29.624 -20.043 2.382 1.00 48.94 211 GLU A N 1
ATOM 1637 C CA . GLU A 1 211 ? -30.865 -19.349 2.711 1.00 48.94 211 GLU A CA 1
ATOM 1638 C C . GLU A 1 211 ? -30.584 -18.409 3.879 1.00 48.94 211 GLU A C 1
ATOM 1640 O O . GLU A 1 211 ? -30.202 -18.900 4.944 1.00 48.94 211 GLU A O 1
ATOM 1645 N N . ARG A 1 212 ? -30.606 -17.087 3.593 1.00 46.59 212 ARG A N 1
ATOM 1646 C CA . ARG A 1 212 ? -30.118 -15.980 4.441 1.00 46.59 212 ARG A CA 1
ATOM 1647 C C . ARG A 1 212 ? -29.789 -16.493 5.824 1.00 46.59 212 ARG A C 1
ATOM 1649 O O . ARG A 1 212 ? -30.723 -16.689 6.593 1.00 46.59 212 ARG A O 1
ATOM 1656 N N . ALA A 1 213 ? -28.516 -16.745 6.127 1.00 41.72 213 ALA A N 1
ATOM 1657 C CA . ALA A 1 213 ? -28.125 -17.156 7.464 1.00 41.72 213 ALA A CA 1
ATOM 1658 C C . ALA A 1 213 ? -28.660 -16.115 8.466 1.00 41.72 213 ALA A C 1
ATOM 1660 O O . ALA A 1 213 ? -28.029 -15.099 8.736 1.00 41.72 213 ALA A O 1
ATOM 1661 N N . GLN A 1 214 ? -29.847 -16.401 9.004 1.00 38.88 214 GLN A N 1
ATOM 1662 C CA . GLN A 1 214 ? -30.534 -15.741 10.106 1.00 38.88 214 GLN A CA 1
ATOM 1663 C C . GLN A 1 214 ? -29.814 -16.032 11.424 1.00 38.88 214 GLN A C 1
ATOM 1665 O O . GLN A 1 214 ? -30.275 -15.646 12.491 1.00 38.88 214 GLN A O 1
ATOM 1670 N N . ALA A 1 215 ? -28.619 -16.622 11.366 1.00 40.03 215 ALA A N 1
ATOM 1671 C CA . ALA A 1 215 ? -27.577 -16.205 12.271 1.00 40.03 215 ALA A CA 1
ATOM 1672 C C . ALA A 1 215 ? -27.208 -14.755 11.920 1.00 40.03 215 ALA A C 1
ATOM 1674 O O . ALA A 1 215 ? -26.164 -14.470 11.331 1.00 40.03 215 ALA A O 1
ATOM 1675 N N . GLU A 1 216 ? -28.049 -13.830 12.382 1.00 40.06 216 GLU A N 1
ATOM 1676 C CA . GLU A 1 216 ? -27.567 -12.675 13.121 1.00 40.06 216 GLU A CA 1
ATOM 1677 C C . GLU A 1 216 ? -26.543 -13.181 14.153 1.00 40.06 216 GLU A C 1
ATOM 1679 O O . GLU A 1 216 ? -26.799 -13.271 15.347 1.00 40.06 216 GLU A O 1
ATOM 1684 N N . ARG A 1 217 ? -25.336 -13.546 13.714 1.00 38.34 217 ARG A N 1
ATOM 1685 C CA . ARG A 1 217 ? -24.196 -13.145 14.503 1.00 38.34 217 ARG A CA 1
ATOM 1686 C C . ARG A 1 217 ? -24.245 -11.636 14.353 1.00 38.34 217 ARG A C 1
ATOM 1688 O O . ARG A 1 217 ? -23.993 -11.167 13.237 1.00 38.34 217 ARG A O 1
ATOM 1695 N N . PRO A 1 218 ? -24.648 -10.864 15.384 1.00 39.78 218 PRO A N 1
ATOM 1696 C CA . PRO A 1 218 ? -24.291 -9.463 15.369 1.00 39.78 218 PRO A CA 1
ATOM 1697 C C . PRO A 1 218 ? -22.811 -9.470 15.015 1.00 39.78 218 PRO A C 1
ATOM 1699 O O . PRO A 1 218 ? -22.042 -10.216 15.629 1.00 39.78 218 PRO A O 1
ATOM 1702 N N . VAL A 1 219 ? -22.427 -8.744 13.966 1.00 42.25 219 VAL A N 1
ATOM 1703 C CA . VAL A 1 219 ? -21.037 -8.323 13.850 1.00 42.25 219 VAL A CA 1
ATOM 1704 C C . VAL A 1 219 ? -20.825 -7.610 15.170 1.00 42.25 219 VAL A C 1
ATOM 1706 O O . VAL A 1 219 ? -21.338 -6.507 15.360 1.00 42.25 219 VAL A O 1
ATOM 1709 N N . THR A 1 220 ? -20.273 -8.313 16.158 1.00 45.53 220 THR A N 1
ATOM 1710 C CA . THR A 1 220 ? -20.070 -7.732 17.471 1.00 45.53 220 THR A CA 1
ATOM 1711 C C . THR A 1 220 ? -19.240 -6.504 17.178 1.00 45.53 220 THR A C 1
ATOM 1713 O O . THR A 1 220 ? -18.255 -6.632 16.449 1.00 45.53 220 THR A O 1
ATOM 1716 N N . GLU A 1 221 ? -19.658 -5.333 17.667 1.00 49.16 221 GLU A N 1
ATOM 1717 C CA . GLU A 1 221 ? -18.991 -4.035 17.461 1.00 49.16 221 GLU A CA 1
ATOM 1718 C C . GLU A 1 221 ? -17.454 -4.156 17.399 1.00 49.16 221 GLU A C 1
ATOM 1720 O O . GLU A 1 221 ? -16.799 -3.475 16.624 1.00 49.16 221 GLU A O 1
ATOM 1725 N N . LEU A 1 222 ? -16.902 -5.088 18.176 1.00 44.97 222 LEU A N 1
ATOM 1726 C CA . LEU A 1 222 ? -15.519 -5.553 18.249 1.00 44.97 222 LEU A CA 1
ATOM 1727 C C . LEU A 1 222 ? -14.763 -5.873 16.939 1.00 44.97 222 LEU A C 1
ATOM 1729 O O . LEU A 1 222 ? -13.544 -5.748 16.968 1.00 44.97 222 LEU A O 1
ATOM 1733 N N . GLU A 1 223 ? -15.387 -6.284 15.827 1.00 46.31 223 GLU A N 1
ATOM 1734 C CA . GLU A 1 223 ? -14.644 -6.717 14.613 1.00 46.31 223 GLU A CA 1
ATOM 1735 C C . GLU A 1 223 ? -14.423 -5.599 13.568 1.00 46.31 223 GLU A C 1
ATOM 1737 O O . GLU A 1 223 ? -13.760 -5.806 12.550 1.00 46.31 223 GLU A O 1
ATOM 1742 N N . MET A 1 224 ? -14.948 -4.391 13.811 1.00 52.25 224 MET A N 1
ATOM 1743 C CA . MET A 1 224 ? -15.065 -3.333 12.794 1.00 52.25 224 MET A CA 1
ATOM 1744 C C . MET A 1 224 ? -13.930 -2.283 12.802 1.00 52.25 224 MET A C 1
ATOM 1746 O O . MET A 1 224 ? -13.935 -1.370 11.967 1.00 52.25 224 MET A O 1
ATOM 1750 N N . TYR A 1 225 ? -12.949 -2.350 13.713 1.00 60.50 225 TYR A N 1
ATOM 1751 C CA . TYR A 1 225 ? -12.018 -1.233 13.947 1.00 60.50 225 TYR A CA 1
ATOM 1752 C C . TYR A 1 225 ? -10.571 -1.545 13.560 1.00 60.50 225 TYR A C 1
ATOM 1754 O O . TYR A 1 225 ? -9.762 -1.884 14.412 1.00 60.50 225 TYR A O 1
ATOM 1762 N N . ARG A 1 226 ? -10.162 -1.321 12.297 1.00 60.78 226 ARG A N 1
ATOM 1763 C CA . ARG A 1 226 ? -8.713 -1.223 12.011 1.00 60.78 226 ARG A CA 1
ATOM 1764 C C . ARG A 1 226 ? -8.121 -0.086 12.847 1.00 60.78 226 ARG A C 1
ATOM 1766 O O . ARG A 1 226 ? -8.606 1.043 12.699 1.00 60.78 226 ARG A O 1
ATOM 1773 N N . PRO A 1 227 ? -7.099 -0.353 13.680 1.00 67.31 227 PRO A N 1
ATOM 1774 C CA . PRO A 1 227 ? -6.562 0.718 14.476 1.00 67.31 227 PRO A CA 1
ATOM 1775 C C . PRO A 1 227 ? -5.862 1.784 13.615 1.00 67.31 227 PRO A C 1
ATOM 1777 O O . PRO A 1 227 ? -5.289 1.521 12.559 1.00 67.31 227 PRO A O 1
ATOM 1780 N N . ILE A 1 228 ? -5.959 3.027 14.050 1.00 83.06 228 ILE A N 1
ATOM 1781 C CA . ILE A 1 228 ? -5.265 4.182 13.508 1.00 83.06 228 ILE A CA 1
ATOM 1782 C C . ILE A 1 228 ? -3.801 4.038 13.886 1.00 83.06 228 ILE A C 1
ATOM 1784 O O . ILE A 1 228 ? -3.484 3.903 15.062 1.00 83.06 228 ILE A O 1
ATOM 1788 N N . LEU A 1 229 ? -2.908 4.118 12.906 1.00 87.94 229 LEU A N 1
ATOM 1789 C CA . LEU A 1 229 ? -1.472 4.178 13.150 1.00 87.94 229 LEU A CA 1
ATOM 1790 C C . LEU A 1 229 ? -0.998 5.623 13.027 1.00 87.94 229 LEU A C 1
ATOM 1792 O O . LEU A 1 229 ? -1.120 6.233 11.966 1.00 87.94 229 LEU A O 1
ATOM 1796 N N . ALA A 1 230 ? -0.436 6.151 14.109 1.00 91.69 230 ALA A N 1
ATOM 1797 C CA . ALA A 1 230 ? 0.230 7.445 14.137 1.00 91.69 230 ALA A CA 1
ATOM 1798 C C . ALA A 1 230 ? 1.528 7.337 14.942 1.00 91.69 230 ALA A C 1
ATOM 1800 O O . ALA A 1 230 ? 1.624 6.528 15.868 1.00 91.69 230 ALA A O 1
ATOM 1801 N N . SER A 1 231 ? 2.532 8.132 14.574 1.00 95.38 231 SER A N 1
ATOM 1802 C CA . SER A 1 231 ? 3.785 8.170 15.324 1.00 95.38 231 SER A CA 1
ATOM 1803 C C . SER A 1 231 ? 3.633 8.994 16.605 1.00 95.38 231 SER A C 1
ATOM 1805 O O . SER A 1 231 ? 2.810 9.914 16.671 1.00 95.38 231 SER A O 1
ATOM 1807 N N . ALA A 1 232 ? 4.452 8.702 17.616 1.00 96.94 232 ALA A N 1
ATOM 1808 C CA . ALA A 1 232 ? 4.472 9.459 18.867 1.00 96.94 232 ALA A CA 1
ATOM 1809 C C . ALA A 1 232 ? 4.719 10.963 18.637 1.00 96.94 232 ALA A C 1
ATOM 1811 O O . ALA A 1 232 ? 4.136 11.800 19.319 1.00 96.94 232 ALA A O 1
ATOM 1812 N N . GLU A 1 233 ? 5.541 11.318 17.649 1.00 96.69 233 GLU A N 1
ATOM 1813 C CA . GLU A 1 233 ? 5.915 12.693 17.306 1.00 96.69 233 GLU A CA 1
ATOM 1814 C C . GLU A 1 233 ? 4.742 13.476 16.709 1.00 96.69 233 GLU A C 1
ATOM 1816 O O . GLU A 1 233 ? 4.534 14.637 17.069 1.00 96.69 233 GLU A O 1
ATOM 1821 N N . VAL A 1 234 ? 3.947 12.834 15.846 1.00 94.50 234 VAL A N 1
ATOM 1822 C CA . VAL A 1 234 ? 2.724 13.429 15.285 1.00 94.50 234 VAL A CA 1
ATOM 1823 C C . VAL A 1 234 ? 1.701 13.669 16.396 1.00 94.50 234 VAL A C 1
ATOM 1825 O O . VAL A 1 234 ? 1.167 14.772 16.513 1.00 94.50 234 VAL A O 1
ATOM 1828 N N . ILE A 1 235 ? 1.490 12.678 17.268 1.00 97.06 235 ILE A N 1
ATOM 1829 C CA . ILE A 1 235 ? 0.566 12.803 18.405 1.00 97.06 235 ILE A CA 1
ATOM 1830 C C . ILE A 1 235 ? 1.046 13.896 19.376 1.00 97.06 235 ILE A C 1
ATOM 1832 O O . ILE A 1 235 ? 0.249 14.714 19.834 1.00 97.06 235 ILE A O 1
ATOM 1836 N N . ALA A 1 236 ? 2.350 13.964 19.665 1.00 97.25 236 ALA A N 1
ATOM 1837 C CA . ALA A 1 236 ? 2.934 14.996 20.521 1.00 97.25 236 ALA A CA 1
ATOM 1838 C C . ALA A 1 236 ? 2.734 16.403 19.947 1.00 97.25 236 ALA A C 1
ATOM 1840 O O . ALA A 1 236 ? 2.443 17.339 20.695 1.00 97.25 236 ALA A O 1
ATOM 1841 N N . ALA A 1 237 ? 2.889 16.566 18.630 1.00 95.69 237 ALA A N 1
ATOM 1842 C CA . ALA A 1 237 ? 2.598 17.822 17.956 1.00 95.69 237 ALA A CA 1
ATOM 1843 C C . ALA A 1 237 ? 1.123 18.205 18.164 1.00 95.69 237 ALA A C 1
ATOM 1845 O O . ALA A 1 237 ? 0.839 19.279 18.696 1.00 95.69 237 ALA A O 1
ATOM 1846 N N . ASP A 1 238 ? 0.183 17.307 17.873 1.00 96.50 238 ASP A N 1
ATOM 1847 C CA . ASP A 1 238 ? -1.245 17.577 18.067 1.00 96.50 238 ASP A CA 1
ATOM 1848 C C . ASP A 1 238 ? -1.592 17.948 19.515 1.00 96.50 238 ASP A C 1
ATOM 1850 O O . ASP A 1 238 ? -2.256 18.962 19.747 1.00 96.50 238 ASP A O 1
ATOM 1854 N N . LEU A 1 239 ? -1.055 17.226 20.500 1.00 97.94 239 LEU A N 1
ATOM 1855 C CA . LEU A 1 239 ? -1.239 17.539 21.920 1.00 97.94 239 LEU A CA 1
ATOM 1856 C C . LEU A 1 239 ? -0.750 18.953 22.274 1.00 97.94 239 LEU A C 1
ATOM 1858 O O . LEU A 1 239 ? -1.454 19.692 22.967 1.00 97.94 239 LEU A O 1
ATOM 1862 N N . ARG A 1 240 ? 0.407 19.394 21.757 1.00 97.38 240 ARG A N 1
ATOM 1863 C CA . ARG A 1 240 ? 0.871 20.785 21.947 1.00 97.38 240 ARG A CA 1
ATOM 1864 C C . ARG A 1 240 ? -0.096 21.791 21.324 1.00 97.38 240 ARG A C 1
ATOM 1866 O O . ARG A 1 240 ? -0.400 22.803 21.957 1.00 97.38 240 ARG A O 1
ATOM 1873 N N . ALA A 1 241 ? -0.624 21.501 20.134 1.00 96.44 241 ALA A N 1
ATOM 1874 C CA . ALA A 1 241 ? -1.616 22.349 19.473 1.00 96.44 241 ALA A CA 1
ATOM 1875 C C . ALA A 1 241 ? -2.926 22.472 20.277 1.00 96.44 241 ALA A C 1
ATOM 1877 O O . ALA A 1 241 ? -3.579 23.517 20.231 1.00 96.44 241 ALA A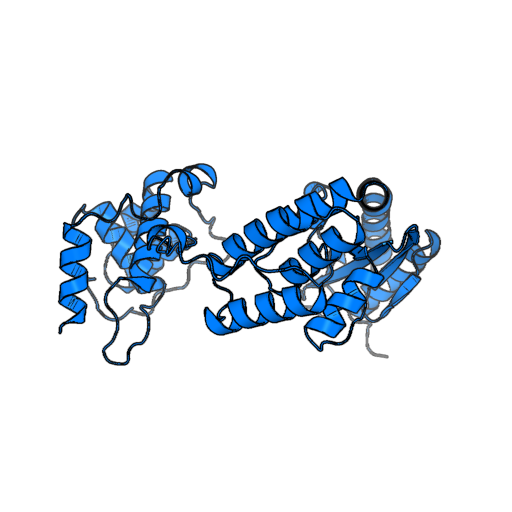 O 1
ATOM 1878 N N . TYR A 1 242 ? -3.288 21.448 21.053 1.00 97.56 242 TYR A N 1
ATOM 1879 C CA . TYR A 1 242 ? -4.430 21.471 21.975 1.00 97.56 242 TYR A CA 1
ATOM 1880 C C . TYR A 1 242 ? -4.105 22.015 23.378 1.00 97.56 242 TYR A C 1
ATOM 1882 O O . TYR A 1 242 ? -4.993 22.109 24.224 1.00 97.56 242 TYR A O 1
ATOM 1890 N N . GLY A 1 243 ? -2.867 22.450 23.629 1.00 97.00 243 GLY A N 1
ATOM 1891 C CA . GLY A 1 243 ? -2.456 23.005 24.921 1.00 97.00 243 GLY A CA 1
ATOM 1892 C C . GLY A 1 243 ? -2.157 21.951 25.991 1.00 97.00 243 GLY A C 1
ATOM 1893 O O . GLY A 1 243 ? -2.268 22.249 27.179 1.00 97.00 243 GLY A O 1
ATOM 1894 N N . GLU A 1 244 ? -1.752 20.744 25.588 1.00 98.00 244 GLU A N 1
ATOM 1895 C CA . GLU A 1 244 ? -1.476 19.589 26.456 1.00 98.00 244 GLU A CA 1
ATOM 1896 C C . GLU A 1 244 ? 0.030 19.241 26.515 1.00 98.00 244 GLU A C 1
ATOM 1898 O O . GLU A 1 244 ? 0.435 18.141 26.134 1.00 98.00 244 GLU A O 1
ATOM 1903 N N . PRO A 1 245 ? 0.914 20.147 26.988 1.00 97.44 245 PRO A N 1
ATOM 1904 C CA . PRO A 1 245 ? 2.363 19.940 26.922 1.00 97.44 245 PRO A CA 1
ATOM 1905 C C . PRO A 1 245 ? 2.854 18.759 27.771 1.00 97.44 245 PRO A C 1
ATOM 1907 O O . PRO A 1 245 ? 3.817 18.102 27.389 1.00 97.44 245 PRO A O 1
ATOM 1910 N N . ALA A 1 246 ? 2.188 18.463 28.893 1.00 98.06 246 ALA A N 1
ATOM 1911 C CA . ALA A 1 246 ? 2.543 17.333 29.750 1.00 98.06 246 ALA A CA 1
ATOM 1912 C C . ALA A 1 246 ? 2.294 15.988 29.045 1.00 98.06 246 ALA A C 1
ATOM 1914 O O . ALA A 1 246 ? 3.197 15.161 28.965 1.00 98.06 246 ALA A O 1
ATOM 1915 N N . ALA A 1 247 ? 1.109 15.807 28.450 1.00 98.31 247 ALA A N 1
ATOM 1916 C CA . ALA A 1 247 ? 0.796 14.618 27.659 1.00 98.31 247 ALA A CA 1
ATOM 1917 C C . ALA A 1 247 ? 1.684 14.523 26.403 1.00 98.31 247 ALA A C 1
ATOM 1919 O O . ALA A 1 247 ? 2.116 13.433 26.034 1.00 98.31 247 ALA A O 1
ATOM 1920 N N . ALA A 1 248 ? 2.012 15.659 25.774 1.00 97.81 248 ALA A N 1
ATOM 1921 C CA . ALA A 1 248 ? 2.931 15.701 24.637 1.00 97.81 248 ALA A CA 1
ATOM 1922 C C . ALA A 1 248 ? 4.358 15.261 25.005 1.00 97.81 248 ALA A C 1
ATOM 1924 O O . ALA A 1 248 ? 5.026 14.614 24.205 1.00 97.81 248 ALA A O 1
ATOM 1925 N N . ALA A 1 249 ? 4.845 15.613 26.198 1.00 97.88 249 ALA A N 1
ATOM 1926 C CA . ALA A 1 249 ? 6.134 15.131 26.689 1.00 97.88 249 ALA A CA 1
ATOM 1927 C C . ALA A 1 249 ? 6.077 13.630 27.006 1.00 97.88 249 ALA A C 1
ATOM 1929 O O . ALA A 1 249 ? 6.977 12.887 26.619 1.00 97.88 249 ALA A O 1
ATOM 1930 N N . TRP A 1 250 ? 4.994 13.178 27.644 1.00 98.50 250 TRP A N 1
ATOM 1931 C CA . TRP A 1 250 ? 4.788 11.772 27.982 1.00 98.50 250 TRP A CA 1
ATOM 1932 C C . TRP A 1 250 ? 4.732 10.866 26.747 1.00 98.50 250 TRP A C 1
ATOM 1934 O O . TRP A 1 250 ? 5.440 9.862 26.710 1.00 98.50 250 TRP A O 1
ATOM 1944 N N . ILE A 1 251 ? 3.960 11.215 25.708 1.00 98.25 251 ILE A N 1
ATOM 1945 C CA . ILE A 1 251 ? 3.778 10.327 24.546 1.00 98.25 251 ILE A CA 1
ATOM 1946 C C . ILE A 1 251 ? 5.103 10.053 23.818 1.00 98.25 251 ILE A C 1
ATOM 1948 O O . ILE A 1 251 ? 5.302 8.966 23.281 1.00 98.25 251 ILE A O 1
ATOM 1952 N N . LEU A 1 252 ? 6.055 10.991 23.854 1.00 97.38 252 LEU A N 1
ATOM 1953 C CA . LEU A 1 252 ? 7.375 10.803 23.249 1.00 97.38 252 LEU A CA 1
ATOM 1954 C C . LEU A 1 252 ? 8.194 9.722 23.961 1.00 97.38 252 LEU A C 1
ATOM 1956 O O . LEU A 1 252 ? 8.915 8.981 23.297 1.00 97.38 252 LEU A O 1
ATOM 1960 N N . VAL A 1 253 ? 8.035 9.584 25.278 1.00 97.50 253 VAL A N 1
ATOM 1961 C CA . VAL A 1 253 ? 8.797 8.640 26.115 1.00 97.50 253 VAL A CA 1
ATOM 1962 C C . VAL A 1 253 ? 7.985 7.427 26.580 1.00 97.50 253 VAL A C 1
ATOM 1964 O O . VAL A 1 253 ? 8.532 6.551 27.245 1.00 97.50 253 VAL A O 1
ATOM 1967 N N . CYS A 1 254 ? 6.691 7.356 26.251 1.00 97.06 254 CYS A N 1
ATOM 1968 C CA . CYS A 1 254 ? 5.830 6.243 26.648 1.00 97.06 254 CYS A CA 1
ATOM 1969 C C . CYS A 1 254 ? 6.277 4.914 26.020 1.00 97.06 254 CYS A C 1
ATOM 1971 O O . CYS A 1 254 ? 6.934 4.884 24.973 1.00 97.06 254 CYS A O 1
ATOM 1973 N N . SER A 1 255 ? 5.879 3.798 26.629 1.00 95.50 255 SER A N 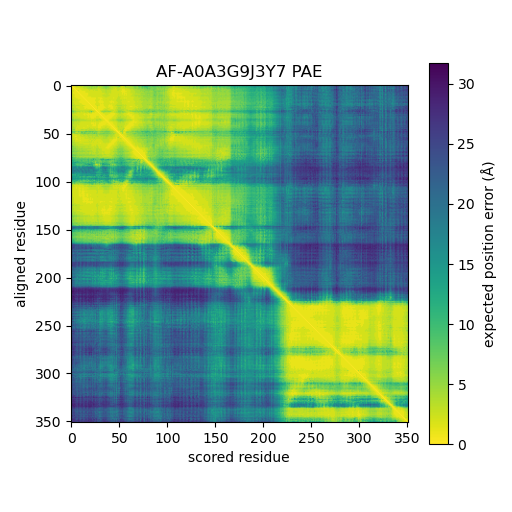1
ATOM 1974 C CA . SER A 1 255 ? 6.169 2.468 26.091 1.00 95.50 255 SER A CA 1
ATOM 1975 C C . SER A 1 255 ? 5.516 2.253 24.713 1.00 95.50 255 SER A C 1
ATOM 1977 O O . SER A 1 255 ? 4.567 2.942 24.334 1.00 95.50 255 SER A O 1
ATOM 1979 N N . ASN A 1 256 ? 6.010 1.289 23.928 1.00 91.81 256 ASN A N 1
ATOM 1980 C CA . ASN A 1 256 ? 5.343 0.914 22.672 1.00 91.81 256 ASN A CA 1
ATOM 1981 C C . ASN A 1 256 ? 3.943 0.326 22.915 1.00 91.81 256 ASN A C 1
ATOM 1983 O O . ASN A 1 256 ? 3.071 0.482 22.062 1.00 91.81 256 ASN A O 1
ATOM 1987 N N . ASP A 1 257 ? 3.721 -0.294 24.076 1.00 91.12 257 ASP A N 1
ATOM 1988 C CA . ASP A 1 257 ? 2.422 -0.838 24.472 1.00 91.12 257 ASP A CA 1
ATOM 1989 C C . ASP A 1 257 ? 1.421 0.281 24.770 1.00 91.12 257 ASP A C 1
ATOM 1991 O O . ASP A 1 257 ? 0.278 0.223 24.317 1.00 91.12 257 ASP A O 1
ATOM 1995 N N . ASP A 1 258 ? 1.844 1.342 25.462 1.00 94.50 258 ASP A N 1
ATOM 1996 C CA . ASP A 1 258 ? 0.993 2.513 25.693 1.00 94.50 258 ASP A CA 1
ATOM 1997 C C . ASP A 1 258 ? 0.692 3.240 24.385 1.00 94.50 258 ASP A C 1
ATOM 1999 O O . ASP A 1 258 ? -0.458 3.598 24.138 1.00 94.50 258 ASP A O 1
ATOM 2003 N N . LEU A 1 259 ? 1.679 3.382 23.495 1.00 94.44 259 LEU A N 1
ATOM 2004 C CA . LEU A 1 259 ? 1.454 3.955 22.167 1.00 94.44 259 LEU A CA 1
ATOM 2005 C C . LEU A 1 259 ? 0.449 3.123 21.347 1.00 94.44 259 LEU A C 1
ATOM 2007 O O . LEU A 1 259 ? -0.431 3.686 20.691 1.00 94.44 259 LEU A O 1
ATOM 2011 N N . ALA A 1 260 ? 0.530 1.789 21.418 1.00 90.25 260 ALA A N 1
ATOM 2012 C CA . ALA A 1 260 ? -0.442 0.895 20.790 1.00 90.25 260 ALA A CA 1
ATOM 2013 C C . ALA A 1 260 ? -1.844 1.051 21.407 1.00 90.25 260 ALA A C 1
ATOM 2015 O O . ALA A 1 260 ? -2.832 1.119 20.674 1.00 90.25 260 ALA A O 1
ATOM 2016 N N . ARG A 1 261 ? -1.945 1.189 22.737 1.00 91.94 261 ARG A N 1
ATOM 2017 C CA . ARG A 1 261 ? -3.214 1.467 23.434 1.00 91.94 261 ARG A CA 1
ATOM 2018 C C . ARG A 1 261 ? -3.810 2.812 23.028 1.00 91.94 261 ARG A C 1
ATOM 2020 O O . ARG A 1 261 ? -5.011 2.873 22.790 1.00 91.94 261 ARG A O 1
ATOM 2027 N N . VAL A 1 262 ? -2.998 3.861 22.890 1.00 95.31 262 VAL A N 1
ATOM 2028 C CA . VAL A 1 262 ? -3.446 5.176 22.397 1.00 95.31 262 VAL A CA 1
ATOM 2029 C C . VAL A 1 262 ? -4.039 5.045 20.998 1.00 95.31 262 VAL A C 1
ATOM 2031 O O . VAL A 1 262 ? -5.152 5.506 20.754 1.00 95.31 262 VAL A O 1
ATOM 2034 N N . CYS A 1 263 ? -3.342 4.353 20.098 1.00 93.06 263 CYS A N 1
ATOM 2035 C CA . CYS A 1 263 ? -3.826 4.079 18.747 1.00 93.06 263 CYS A CA 1
ATOM 2036 C C . CYS A 1 263 ? -5.160 3.308 18.760 1.00 93.06 263 CYS A C 1
ATOM 2038 O O . CYS A 1 263 ? -6.098 3.674 18.048 1.00 93.06 263 CYS A O 1
ATOM 2040 N N . ALA A 1 264 ? -5.293 2.288 19.613 1.00 89.19 264 ALA A N 1
ATOM 2041 C CA . ALA A 1 264 ? -6.528 1.520 19.767 1.00 89.19 264 ALA A CA 1
ATOM 2042 C C . ALA A 1 264 ? -7.697 2.376 20.299 1.00 89.19 264 ALA A C 1
ATOM 2044 O O . ALA A 1 264 ? -8.764 2.398 19.686 1.00 89.19 264 ALA A O 1
ATOM 2045 N N . VAL A 1 265 ? -7.493 3.154 21.370 1.00 92.50 265 VAL A N 1
ATOM 2046 C CA . VAL A 1 265 ? -8.527 4.051 21.926 1.00 92.50 265 VAL A CA 1
ATOM 2047 C C . VAL A 1 265 ? -8.934 5.127 20.919 1.00 92.50 265 VAL A C 1
ATOM 2049 O O . VAL A 1 265 ? -10.123 5.390 20.757 1.00 92.50 265 VAL A O 1
ATOM 2052 N N . ALA A 1 266 ? -7.979 5.723 20.201 1.00 93.44 266 ALA A N 1
ATOM 2053 C CA . ALA A 1 266 ? -8.275 6.717 19.167 1.00 93.44 266 ALA A CA 1
ATOM 2054 C C . ALA A 1 266 ? -9.162 6.125 18.067 1.00 93.44 266 ALA A C 1
ATOM 2056 O O . ALA A 1 266 ? -10.074 6.777 17.561 1.00 93.44 266 ALA A O 1
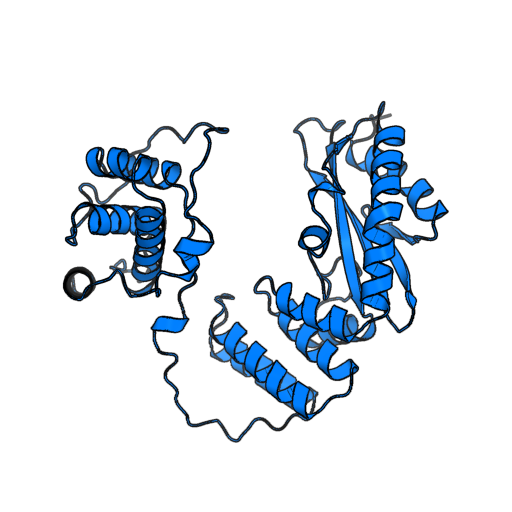ATOM 2057 N N . SER A 1 267 ? -8.921 4.860 17.734 1.00 89.44 267 SER A N 1
ATOM 2058 C CA . SER A 1 267 ? -9.710 4.131 16.745 1.00 89.44 267 SER A CA 1
ATOM 2059 C C . SER A 1 267 ? -11.123 3.919 17.220 1.00 89.44 267 SER A C 1
ATOM 2061 O O . SER A 1 267 ? -12.038 4.133 16.442 1.00 89.44 267 SER A O 1
ATOM 2063 N N . TRP A 1 268 ? -11.314 3.568 18.490 1.00 89.88 268 TRP A N 1
ATOM 2064 C CA . TRP A 1 268 ? -12.641 3.484 19.085 1.00 89.88 268 TRP A CA 1
ATOM 2065 C C . TRP A 1 268 ? -13.351 4.851 19.080 1.00 89.88 268 TRP A C 1
ATOM 2067 O O . TRP A 1 268 ? -14.514 4.935 18.684 1.00 89.88 268 TRP A O 1
ATOM 2077 N N . LEU A 1 269 ? -12.638 5.928 19.433 1.00 91.19 269 LEU A N 1
ATOM 2078 C CA . LEU A 1 269 ? -13.161 7.297 19.514 1.00 91.19 269 LEU A CA 1
ATOM 2079 C C . LEU A 1 269 ? -13.665 7.859 18.183 1.00 91.19 269 LEU A C 1
ATOM 2081 O O . LEU A 1 269 ? -14.639 8.604 18.186 1.00 91.19 269 LEU A O 1
ATOM 2085 N N . ILE A 1 270 ? -13.053 7.517 17.047 1.00 89.31 270 ILE A N 1
ATOM 2086 C CA . ILE A 1 270 ? -13.537 8.011 15.743 1.00 89.31 270 ILE A CA 1
ATOM 2087 C C . ILE A 1 270 ? -14.970 7.554 15.446 1.00 89.31 270 ILE A C 1
ATOM 2089 O O . ILE A 1 270 ? -15.707 8.271 14.772 1.00 89.31 270 ILE A O 1
ATOM 2093 N N . TYR A 1 271 ? -15.366 6.384 15.947 1.00 83.88 271 TYR A N 1
ATOM 2094 C CA . TYR A 1 271 ? -16.665 5.782 15.638 1.00 83.88 271 TYR A CA 1
ATOM 2095 C C . TYR A 1 271 ? -17.670 5.925 16.770 1.00 83.88 271 TYR A C 1
ATOM 2097 O O . TYR A 1 271 ? -18.856 6.080 16.510 1.00 83.88 271 TYR A O 1
ATOM 2105 N N . ASN A 1 272 ? -17.190 5.878 18.011 1.00 86.50 272 ASN A N 1
ATOM 2106 C CA . ASN A 1 272 ? -18.033 5.825 19.204 1.00 86.50 272 ASN A CA 1
ATOM 2107 C C . ASN A 1 272 ? -17.863 7.053 20.104 1.00 86.50 272 ASN A C 1
ATOM 2109 O O . ASN A 1 272 ? -18.569 7.201 21.099 1.00 86.50 272 ASN A O 1
ATOM 2113 N N . GLY A 1 273 ? -16.889 7.913 19.800 1.00 87.38 273 GLY A N 1
ATOM 2114 C CA . GLY A 1 273 ? -16.623 9.118 20.567 1.00 87.38 273 GLY A CA 1
ATOM 2115 C C . GLY A 1 273 ? -17.646 10.227 20.308 1.00 87.38 273 GLY A C 1
ATOM 2116 O O . GLY A 1 273 ? -18.614 10.050 19.564 1.00 87.38 273 GLY A O 1
ATOM 2117 N N . PRO A 1 274 ? -17.445 11.400 20.924 1.00 86.00 274 PRO A N 1
ATOM 2118 C CA . PRO A 1 274 ? -18.300 12.560 20.708 1.00 86.00 274 PRO A CA 1
ATOM 2119 C C . PRO A 1 274 ? -18.311 12.982 19.230 1.00 86.00 274 PRO A C 1
ATOM 2121 O O . PRO A 1 274 ? -17.252 13.192 18.634 1.00 86.00 274 PRO A O 1
ATOM 2124 N N . THR A 1 275 ? -19.501 13.138 18.651 1.00 82.56 275 THR A N 1
ATOM 2125 C CA . THR A 1 275 ? -19.710 13.670 17.295 1.00 82.56 275 THR A CA 1
ATOM 2126 C C . THR A 1 275 ? -20.136 15.131 17.356 1.00 82.56 275 THR A C 1
ATOM 2128 O O . THR A 1 275 ? -20.739 15.574 18.336 1.00 82.56 275 THR A O 1
ATOM 2131 N N . ALA A 1 276 ? -19.848 15.901 16.309 1.00 77.19 276 ALA A N 1
ATOM 2132 C CA . ALA A 1 276 ? -20.402 17.245 16.195 1.00 77.19 276 ALA A CA 1
ATOM 2133 C C . ALA A 1 276 ? -21.919 17.191 15.915 1.00 77.19 276 ALA A C 1
ATOM 2135 O O . ALA A 1 276 ? -22.442 16.181 15.442 1.00 77.19 276 ALA A O 1
ATOM 2136 N N . LYS A 1 277 ? -22.636 18.291 16.194 1.00 76.75 277 LYS A N 1
ATOM 2137 C CA . LYS A 1 277 ? -24.103 18.381 16.011 1.00 76.75 277 LYS A CA 1
ATOM 2138 C C . LYS A 1 277 ? -24.559 18.185 14.564 1.00 76.75 277 LYS A C 1
ATOM 2140 O O . LYS A 1 277 ? -25.704 17.820 14.332 1.00 76.75 277 LYS A O 1
ATOM 2145 N N . ASP A 1 278 ? -23.674 18.433 13.605 1.00 77.38 278 ASP A N 1
ATOM 2146 C CA . ASP A 1 278 ? -23.904 18.214 12.175 1.00 77.38 278 ASP A CA 1
ATOM 2147 C C . ASP A 1 278 ? -23.682 16.752 11.741 1.00 77.38 278 ASP A C 1
ATOM 2149 O O . ASP A 1 278 ? -23.796 16.437 10.559 1.00 77.38 278 ASP A O 1
ATOM 2153 N N . GLY A 1 279 ? -23.360 15.858 12.683 1.00 77.31 279 GLY A N 1
ATOM 2154 C CA . GLY A 1 279 ? -23.062 14.454 12.415 1.00 77.31 279 GLY A CA 1
ATOM 2155 C C . GLY A 1 279 ? -21.662 14.216 11.848 1.00 77.31 279 GLY A C 1
ATOM 2156 O O . GLY A 1 279 ? -21.340 13.079 11.500 1.00 77.31 279 GLY A O 1
ATOM 2157 N N . SER A 1 280 ? -20.812 15.246 11.752 1.00 74.69 280 SER A N 1
ATOM 2158 C CA . SER A 1 280 ? -19.436 15.059 11.296 1.00 74.69 280 SER A CA 1
ATOM 2159 C C . SER A 1 280 ? -18.619 14.251 12.309 1.00 74.69 280 SER A C 1
ATOM 2161 O O . SER A 1 280 ? -18.713 14.425 13.531 1.00 74.69 280 SER A O 1
ATOM 2163 N N . SER A 1 281 ? -17.815 13.323 11.781 1.00 76.25 281 SER A N 1
ATOM 2164 C CA . SER A 1 281 ? -16.913 12.496 12.581 1.00 76.25 281 SER A CA 1
ATOM 2165 C C . SER A 1 281 ? -15.808 13.337 13.215 1.00 76.25 281 SER A C 1
ATOM 2167 O O . SER A 1 281 ? -15.341 14.328 12.649 1.00 76.25 281 SER A O 1
ATOM 2169 N N . MET A 1 282 ? -15.337 12.897 14.381 1.00 88.25 282 MET A N 1
ATOM 2170 C CA . MET A 1 282 ? -14.214 13.525 15.066 1.00 88.25 282 MET A CA 1
ATOM 2171 C C . MET A 1 282 ? -12.961 13.548 14.175 1.00 88.25 282 MET A C 1
ATOM 2173 O O . MET A 1 282 ? -12.572 12.533 13.595 1.00 88.25 282 MET A O 1
ATOM 2177 N N . PHE A 1 283 ? -12.280 14.697 14.111 1.00 91.81 283 PHE A N 1
ATOM 2178 C CA . PHE A 1 283 ? -10.983 14.788 13.441 1.00 91.81 283 PHE A CA 1
ATOM 2179 C C . PHE A 1 283 ? -9.970 13.815 14.057 1.00 91.81 283 PHE A C 1
ATOM 2181 O O . PHE A 1 283 ? -9.841 13.726 15.278 1.00 91.81 283 PHE A O 1
ATOM 2188 N N . LEU A 1 284 ? -9.178 13.169 13.200 1.00 92.31 284 LEU A N 1
ATOM 2189 C CA . LEU A 1 284 ? -8.151 12.197 13.586 1.00 92.31 284 LEU A CA 1
ATOM 2190 C C . LEU A 1 284 ? -7.217 12.708 14.699 1.00 92.31 284 LEU A C 1
ATOM 2192 O O . LEU A 1 284 ? -6.979 12.012 15.683 1.00 92.31 284 LEU A O 1
ATOM 2196 N N . ALA A 1 285 ? -6.750 13.953 14.572 1.00 94.44 285 ALA A N 1
ATOM 2197 C CA . ALA A 1 285 ? -5.898 14.620 15.558 1.00 94.44 285 ALA A CA 1
ATOM 2198 C C . ALA A 1 285 ? -6.572 14.758 16.938 1.00 94.44 285 ALA A C 1
ATOM 2200 O O . ALA A 1 285 ? -5.928 14.562 17.970 1.00 94.44 285 ALA A O 1
ATOM 2201 N N . THR A 1 286 ? -7.875 15.065 16.966 1.00 95.62 286 THR A N 1
ATOM 2202 C CA . THR A 1 286 ? -8.661 15.153 18.207 1.00 95.62 286 THR A CA 1
ATOM 2203 C C . THR A 1 286 ? -8.766 13.777 18.866 1.00 95.62 286 THR A C 1
ATOM 2205 O O . THR A 1 286 ? -8.511 13.662 20.063 1.00 95.62 286 THR A O 1
ATOM 2208 N N . ALA A 1 287 ? -9.077 12.732 18.089 1.00 95.38 287 ALA A N 1
ATOM 2209 C CA . ALA A 1 287 ? -9.226 11.368 18.600 1.00 95.38 287 ALA A CA 1
ATOM 2210 C C . ALA A 1 287 ? -7.917 10.834 19.201 1.00 95.38 287 ALA A C 1
ATOM 2212 O O . ALA A 1 287 ? -7.918 10.310 20.313 1.00 95.38 287 ALA A O 1
ATOM 2213 N N . LEU A 1 288 ? -6.790 11.032 18.507 1.00 96.88 288 LEU A N 1
ATOM 2214 C CA . LEU A 1 288 ? -5.460 10.661 19.001 1.00 96.88 288 LEU A CA 1
ATOM 2215 C C . LEU A 1 288 ? -5.076 11.429 20.272 1.00 96.88 288 LEU A C 1
ATOM 2217 O O . LEU A 1 288 ? -4.531 10.838 21.203 1.00 96.88 288 LEU A O 1
ATOM 2221 N N . SER A 1 289 ? -5.395 12.723 20.342 1.00 97.69 289 SER A N 1
ATOM 2222 C CA . SER A 1 289 ? -5.083 13.557 21.510 1.00 97.69 289 SER A CA 1
ATOM 2223 C C . SER A 1 289 ? -5.903 13.164 22.743 1.00 97.69 289 SER A C 1
ATOM 2225 O O . SER A 1 289 ? -5.348 13.025 23.831 1.00 97.69 289 SER A O 1
ATOM 2227 N N . LEU A 1 290 ? -7.211 12.931 22.582 1.00 96.94 290 LEU A N 1
ATOM 2228 C CA . LEU A 1 290 ? -8.082 12.451 23.663 1.00 96.94 290 LEU A CA 1
ATOM 2229 C C . LEU A 1 290 ? -7.659 11.063 24.154 1.00 96.94 290 LEU A C 1
ATOM 2231 O O . LEU A 1 290 ? -7.592 10.828 25.359 1.00 96.94 290 LEU A O 1
ATOM 2235 N N . ALA A 1 291 ? -7.323 10.161 23.229 1.00 96.69 291 ALA A N 1
ATOM 2236 C CA . ALA A 1 291 ? -6.815 8.837 23.559 1.00 96.69 291 ALA A CA 1
ATOM 2237 C C . ALA A 1 291 ? -5.505 8.899 24.353 1.00 96.69 291 ALA A C 1
ATOM 2239 O O . ALA A 1 291 ? -5.360 8.193 25.349 1.00 96.69 291 ALA A O 1
ATOM 2240 N N . ALA A 1 292 ? -4.568 9.761 23.948 1.00 97.88 292 ALA A N 1
ATOM 2241 C CA . ALA A 1 292 ? -3.303 9.944 24.652 1.00 97.88 292 ALA A CA 1
ATOM 2242 C C . ALA A 1 292 ? -3.509 10.428 26.091 1.00 97.88 292 ALA A C 1
ATOM 2244 O O . ALA A 1 292 ? -2.903 9.877 27.005 1.00 97.88 292 ALA A O 1
ATOM 2245 N N . ILE A 1 293 ? -4.401 11.398 26.306 1.00 98.12 293 ILE A N 1
ATOM 2246 C CA . ILE A 1 293 ? -4.754 11.876 27.651 1.00 98.12 293 ILE A CA 1
ATOM 2247 C C . ILE A 1 293 ? -5.382 10.759 28.475 1.00 98.12 293 ILE A C 1
ATOM 2249 O O . ILE A 1 293 ? -4.964 10.538 29.605 1.00 98.12 293 ILE A O 1
ATOM 2253 N N . TYR A 1 294 ? -6.344 10.034 27.906 1.00 97.50 294 TYR A N 1
ATOM 2254 C CA . TYR A 1 294 ? -7.028 8.959 28.613 1.00 97.50 294 TYR A CA 1
ATOM 2255 C C . TYR A 1 294 ? -6.066 7.856 29.072 1.00 97.50 294 TYR A C 1
ATOM 2257 O O . TYR A 1 294 ? -6.131 7.429 30.222 1.00 97.50 294 TYR A O 1
ATOM 2265 N N . ILE A 1 295 ? -5.144 7.422 28.207 1.00 97.00 295 ILE A N 1
ATOM 2266 C CA . ILE A 1 295 ? -4.139 6.415 28.576 1.00 97.00 295 ILE A CA 1
ATOM 2267 C C . ILE A 1 295 ? -3.141 6.972 29.598 1.00 97.00 295 ILE A C 1
ATOM 2269 O O . ILE A 1 295 ? -2.799 6.272 30.547 1.00 97.00 295 ILE A O 1
ATOM 2273 N N . HIS A 1 296 ? -2.697 8.220 29.432 1.00 98.00 296 HIS A N 1
ATOM 2274 C CA . HIS A 1 296 ? -1.736 8.860 30.332 1.00 98.00 296 HIS A CA 1
ATOM 2275 C C . HIS A 1 296 ? -2.296 9.090 31.741 1.00 98.00 296 HIS A C 1
ATOM 2277 O O . HIS A 1 296 ? -1.623 8.819 32.731 1.00 98.00 296 HIS A O 1
ATOM 2283 N N . GLU A 1 297 ? -3.521 9.604 31.834 1.00 97.38 297 GLU A N 1
ATOM 2284 C CA . GLU A 1 297 ? -4.140 10.038 33.090 1.00 97.38 297 GLU A CA 1
ATOM 2285 C C . GLU A 1 297 ? -5.046 8.963 33.705 1.00 97.38 297 GLU A C 1
ATOM 2287 O O . GLU A 1 297 ? -5.522 9.128 34.826 1.00 97.38 297 GLU A O 1
ATOM 2292 N N . ALA A 1 298 ? -5.287 7.862 32.984 1.00 96.38 298 ALA A N 1
ATOM 2293 C CA . ALA A 1 298 ? -6.207 6.786 33.354 1.00 96.38 298 ALA A CA 1
ATOM 2294 C C . ALA A 1 298 ? -7.642 7.261 33.667 1.00 96.38 298 ALA A C 1
ATOM 2296 O O . ALA A 1 298 ? -8.370 6.583 34.394 1.00 96.38 298 ALA A O 1
ATOM 2297 N N . ALA A 1 299 ? -8.046 8.412 33.118 1.00 96.88 299 ALA A N 1
ATOM 2298 C CA . ALA A 1 299 ? -9.363 9.013 33.293 1.00 96.88 299 ALA A CA 1
ATOM 2299 C C . ALA A 1 299 ? -9.774 9.806 32.036 1.00 96.88 299 ALA A C 1
ATOM 2301 O O . ALA A 1 299 ? -8.936 10.489 31.437 1.00 96.88 299 ALA A O 1
ATOM 2302 N N . PRO A 1 300 ? -11.043 9.728 31.595 1.00 96.56 300 PRO A N 1
ATOM 2303 C CA . PRO A 1 300 ? -11.516 10.481 30.440 1.00 96.56 300 PRO A CA 1
ATOM 2304 C C . PRO A 1 300 ? -11.740 11.956 30.808 1.00 96.56 300 PRO A C 1
ATOM 2306 O O . PRO A 1 300 ? -12.348 12.270 31.833 1.00 96.56 300 PRO A O 1
ATOM 2309 N N . ARG A 1 301 ? -11.285 12.876 29.953 1.00 96.88 301 ARG A N 1
ATOM 2310 C CA . ARG A 1 301 ? -11.600 14.309 30.045 1.00 96.88 301 ARG A CA 1
ATOM 2311 C C . ARG A 1 301 ? -11.538 14.992 28.683 1.00 96.88 301 ARG A C 1
ATOM 2313 O O . ARG A 1 301 ? -10.947 14.462 27.744 1.00 96.88 301 ARG A O 1
ATOM 2320 N N . ASP A 1 302 ? -12.096 16.193 28.604 1.00 96.44 302 ASP A N 1
ATOM 2321 C CA . ASP A 1 302 ? -11.955 17.073 27.446 1.00 96.44 302 ASP A CA 1
ATOM 2322 C C . ASP A 1 302 ? -10.512 17.587 27.282 1.00 96.44 302 ASP A C 1
ATOM 2324 O O . ASP A 1 302 ? -9.737 17.697 28.243 1.00 96.44 302 ASP A O 1
ATOM 2328 N N . LEU A 1 303 ? -10.162 17.943 26.042 1.00 96.69 303 LEU A N 1
ATOM 2329 C CA . LEU A 1 303 ? -8.928 18.664 25.722 1.00 96.69 303 LEU A CA 1
ATOM 2330 C C . LEU A 1 303 ? -8.967 20.067 26.343 1.00 96.69 303 LEU A C 1
ATOM 2332 O O . LEU A 1 303 ? -10.000 20.737 26.302 1.00 96.69 303 LEU A O 1
ATOM 2336 N N . LYS A 1 304 ? -7.823 20.576 26.820 1.00 97.50 304 LYS A N 1
ATOM 2337 C CA . LYS A 1 304 ? -7.700 21.959 27.333 1.00 97.50 304 LYS A CA 1
ATOM 2338 C C . LYS A 1 304 ? -8.146 23.028 26.336 1.00 97.50 304 LYS A C 1
ATOM 2340 O O . LYS A 1 304 ? -8.509 24.132 26.740 1.00 97.50 304 LYS A O 1
ATOM 2345 N N . ARG A 1 305 ? -8.098 22.730 25.036 1.00 95.44 305 ARG A N 1
ATOM 2346 C CA . ARG A 1 305 ? -8.615 23.589 23.968 1.00 95.44 305 ARG A CA 1
ATOM 2347 C C . ARG A 1 305 ? -9.484 22.777 23.024 1.00 95.44 305 ARG A C 1
ATOM 2349 O O . ARG A 1 305 ? -9.067 21.730 22.548 1.00 95.44 305 ARG A O 1
ATOM 2356 N N . ALA A 1 306 ? -10.640 23.324 22.659 1.00 91.81 306 ALA A N 1
ATOM 2357 C CA . ALA A 1 306 ? -11.485 22.739 21.620 1.00 91.81 306 ALA A CA 1
ATOM 2358 C C . ALA A 1 306 ? -10.873 22.882 20.212 1.00 91.81 306 ALA A C 1
ATOM 2360 O O . ALA A 1 306 ? -11.116 22.061 19.332 1.00 91.81 306 ALA A O 1
ATOM 2361 N N . ARG A 1 307 ? -10.062 23.928 19.988 1.00 91.88 307 ARG A N 1
ATOM 2362 C CA . ARG A 1 307 ? -9.448 24.242 18.691 1.00 91.88 307 ARG A CA 1
ATOM 2363 C C . ARG A 1 307 ? -7.924 24.199 18.775 1.00 91.88 307 ARG A C 1
ATOM 2365 O O . ARG A 1 307 ? -7.338 24.772 19.692 1.00 91.88 307 ARG A O 1
ATOM 2372 N N . ARG A 1 308 ? -7.300 23.574 17.772 1.00 92.31 308 ARG A N 1
ATOM 2373 C CA . ARG A 1 308 ? -5.842 23.547 17.586 1.00 92.31 308 ARG A CA 1
ATOM 2374 C C . ARG A 1 308 ? -5.318 24.958 17.342 1.00 92.31 308 ARG A C 1
ATOM 2376 O O . ARG A 1 308 ? -5.848 25.671 16.486 1.00 92.31 308 ARG A O 1
ATOM 2383 N N . VAL A 1 309 ? -4.254 25.341 18.041 1.00 93.94 309 VAL A N 1
ATOM 2384 C CA . VAL A 1 309 ? -3.416 26.454 17.585 1.00 93.94 309 VAL A CA 1
ATOM 2385 C C . VAL A 1 309 ? -2.466 25.967 16.506 1.00 93.94 309 VAL A C 1
ATOM 2387 O O . VAL A 1 309 ? -2.053 24.808 16.503 1.00 93.94 309 VAL A O 1
ATOM 2390 N N . ARG A 1 310 ? -2.120 26.856 15.575 1.00 89.25 310 ARG A N 1
ATOM 2391 C CA . ARG A 1 310 ? -1.082 26.556 14.596 1.00 89.25 310 ARG A CA 1
ATOM 2392 C C . ARG A 1 310 ? 0.234 26.371 15.346 1.00 89.25 310 ARG A C 1
ATOM 2394 O O . ARG A 1 310 ? 0.664 27.271 16.060 1.00 89.25 310 ARG A O 1
ATOM 2401 N N . ILE A 1 311 ? 0.832 25.204 15.183 1.00 82.25 311 ILE A N 1
ATOM 2402 C CA . ILE A 1 311 ? 2.181 24.899 15.647 1.00 82.25 311 ILE A CA 1
ATOM 2403 C C . ILE A 1 311 ? 3.079 24.710 14.431 1.00 82.25 311 ILE A C 1
ATOM 2405 O O . ILE A 1 311 ? 2.584 24.462 13.329 1.00 82.25 311 ILE A O 1
ATOM 2409 N N . GLU A 1 312 ? 4.382 24.859 14.631 1.00 79.19 312 GLU A N 1
ATOM 2410 C CA . GLU A 1 312 ? 5.358 24.489 13.613 1.00 79.19 312 GLU A CA 1
ATOM 2411 C C . GLU A 1 312 ? 5.220 23.000 13.283 1.00 79.19 312 GLU A C 1
ATOM 2413 O O . GLU A 1 312 ? 4.992 22.165 14.164 1.00 79.19 312 GLU A O 1
ATOM 2418 N N . GLU A 1 313 ? 5.294 22.687 11.992 1.00 79.88 313 GLU A N 1
ATOM 2419 C CA . GLU A 1 313 ? 5.234 21.310 11.517 1.00 79.88 313 GLU A CA 1
ATOM 2420 C C . GLU A 1 313 ? 6.434 20.523 12.046 1.00 79.88 313 GLU A C 1
ATOM 2422 O O . GLU A 1 313 ? 7.529 21.065 12.205 1.00 79.88 313 GLU A O 1
ATOM 2427 N N . VAL A 1 314 ? 6.229 19.229 12.313 1.00 80.38 314 VAL A N 1
ATOM 2428 C CA . VAL A 1 314 ? 7.331 18.333 12.678 1.00 80.38 314 VAL A CA 1
ATOM 2429 C C . VAL A 1 314 ? 8.346 18.368 11.531 1.00 80.38 314 VAL A C 1
ATOM 2431 O O . VAL A 1 314 ? 7.962 18.043 10.403 1.00 80.38 314 VAL A O 1
ATOM 2434 N N . PRO A 1 315 ? 9.614 18.756 11.774 1.00 81.12 315 PRO A N 1
ATOM 2435 C CA . PRO A 1 315 ? 10.603 18.858 10.714 1.00 81.12 315 PRO A CA 1
ATOM 2436 C C . PRO A 1 315 ? 10.694 17.551 9.927 1.00 81.12 315 PRO A C 1
ATOM 2438 O O . PRO A 1 315 ? 10.806 16.464 10.511 1.00 81.12 315 PRO A O 1
ATOM 2441 N N . SER A 1 316 ? 10.657 17.662 8.599 1.00 77.88 316 SER A N 1
ATOM 2442 C CA . SER A 1 316 ? 10.878 16.526 7.707 1.00 77.88 316 SER A CA 1
ATOM 2443 C C . SER A 1 316 ? 12.219 15.864 8.036 1.00 77.88 316 SER A C 1
ATOM 2445 O O . SER A 1 316 ? 13.239 16.541 8.133 1.00 77.88 316 SER A O 1
ATOM 2447 N N . GLY A 1 317 ? 12.216 14.541 8.206 1.00 81.06 317 GLY A N 1
ATOM 2448 C CA . GLY A 1 317 ? 13.403 13.763 8.581 1.00 81.06 317 GLY A CA 1
ATOM 2449 C C . GLY A 1 317 ? 13.559 13.506 10.083 1.00 81.06 317 GLY A C 1
ATOM 2450 O O . GLY A 1 317 ? 14.478 12.788 10.469 1.00 81.06 317 GLY A O 1
ATOM 2451 N N . THR A 1 318 ? 12.661 14.020 10.931 1.00 84.56 318 THR A N 1
ATOM 2452 C CA . THR A 1 318 ? 12.606 13.595 12.339 1.00 84.56 318 THR A CA 1
ATOM 2453 C C . THR A 1 318 ? 12.278 12.096 12.399 1.00 84.56 318 THR A C 1
ATOM 2455 O O . THR A 1 318 ? 11.256 11.701 11.827 1.00 84.56 318 THR A O 1
ATOM 2458 N N . PRO A 1 319 ? 13.100 11.250 13.055 1.00 87.94 319 PRO A N 1
ATOM 2459 C CA . PRO A 1 319 ? 12.780 9.837 13.226 1.00 87.94 319 PRO A CA 1
ATOM 2460 C C . PRO A 1 319 ? 11.404 9.673 13.872 1.00 87.94 319 PRO A C 1
ATOM 2462 O O . PRO A 1 319 ? 11.115 10.323 14.873 1.00 87.94 319 PRO A O 1
ATOM 2465 N N . GLN A 1 320 ? 10.557 8.827 13.286 1.00 91.19 320 GLN A N 1
ATOM 2466 C CA . GLN A 1 320 ? 9.195 8.612 13.764 1.00 91.19 320 GLN A CA 1
ATOM 2467 C C . GLN A 1 320 ? 9.078 7.272 14.484 1.00 91.19 320 GLN A C 1
ATOM 2469 O O . GLN A 1 320 ? 9.423 6.229 13.921 1.00 91.19 320 GLN A O 1
ATOM 2474 N N . ARG A 1 321 ? 8.553 7.288 15.713 1.00 95.38 321 ARG A N 1
ATOM 2475 C CA . ARG A 1 321 ? 8.289 6.073 16.486 1.00 95.38 321 ARG A CA 1
ATOM 2476 C C . ARG A 1 321 ? 6.836 5.647 16.331 1.00 95.38 321 ARG A C 1
ATOM 2478 O O . ARG A 1 321 ? 5.928 6.308 16.829 1.00 95.38 321 ARG A O 1
ATOM 2485 N N . PHE A 1 322 ? 6.632 4.512 15.673 1.00 92.00 322 PHE A N 1
ATOM 2486 C CA . PHE A 1 322 ? 5.334 3.852 15.539 1.00 92.00 322 PHE A CA 1
ATOM 2487 C C . PHE A 1 322 ? 5.179 2.733 16.580 1.00 92.00 322 PHE A C 1
ATOM 2489 O O . PHE A 1 322 ? 6.190 2.189 17.037 1.00 92.00 322 PHE A O 1
ATOM 2496 N N . PRO A 1 323 ? 3.942 2.358 16.958 1.00 87.88 323 PRO A N 1
ATOM 2497 C CA . PRO A 1 323 ? 3.724 1.173 17.783 1.00 87.88 323 PRO A CA 1
ATOM 2498 C C . PRO A 1 323 ? 4.269 -0.079 17.078 1.00 87.88 323 PRO A C 1
ATOM 2500 O O . PRO A 1 323 ? 4.237 -0.183 15.850 1.00 87.88 323 PRO A O 1
ATOM 2503 N N . SER A 1 324 ? 4.778 -1.039 17.854 1.00 77.50 324 SER A N 1
ATOM 2504 C CA . SER A 1 324 ? 5.287 -2.292 17.293 1.00 77.50 324 SER A CA 1
ATOM 2505 C C . SER A 1 324 ? 4.141 -3.103 16.680 1.00 77.50 324 SER A C 1
ATOM 2507 O O . SER A 1 324 ? 3.038 -3.159 17.227 1.00 77.50 324 SER A O 1
ATOM 2509 N N . SER A 1 325 ? 4.403 -3.780 15.560 1.00 65.75 325 SER A N 1
ATOM 2510 C CA . SER A 1 325 ? 3.408 -4.638 14.897 1.00 65.75 325 SER A CA 1
ATOM 2511 C C . SER A 1 325 ? 2.860 -5.739 15.815 1.00 65.75 325 SER A C 1
ATOM 2513 O O . SER A 1 325 ? 1.698 -6.107 15.694 1.00 65.75 325 SER A O 1
ATOM 2515 N N . HIS A 1 326 ? 3.671 -6.221 16.764 1.00 66.62 326 HIS A N 1
ATOM 2516 C CA . HIS A 1 326 ? 3.290 -7.259 17.725 1.00 66.62 326 HIS A CA 1
ATOM 2517 C C . HIS A 1 326 ? 2.404 -6.725 18.861 1.00 66.62 326 HIS A C 1
ATOM 2519 O O . HIS A 1 326 ? 1.398 -7.350 19.197 1.00 66.62 326 HIS A O 1
ATOM 2525 N N . GLY A 1 327 ? 2.729 -5.555 19.430 1.00 60.19 327 GLY A N 1
ATOM 2526 C CA . GLY A 1 327 ? 1.882 -4.914 20.446 1.00 60.19 327 GLY A CA 1
ATOM 2527 C C . GLY A 1 327 ? 0.524 -4.504 19.870 1.00 60.19 327 GLY A C 1
ATOM 2528 O O . GLY A 1 327 ? -0.503 -4.595 20.535 1.00 60.19 327 GLY A O 1
ATOM 2529 N N . TYR A 1 328 ? 0.508 -4.148 18.585 1.00 61.19 328 TYR A N 1
ATOM 2530 C CA . TYR A 1 328 ? -0.684 -3.766 17.838 1.00 61.19 328 TYR A CA 1
ATOM 2531 C C . TYR A 1 328 ? -1.707 -4.899 17.661 1.00 61.19 328 TYR A C 1
ATOM 2533 O O . TYR A 1 328 ? -2.906 -4.658 17.765 1.00 61.19 328 TYR A O 1
ATOM 2541 N N . THR A 1 329 ? -1.262 -6.135 17.416 1.00 61.91 329 THR A N 1
ATOM 2542 C CA . THR A 1 329 ? -2.162 -7.296 17.284 1.00 61.91 329 THR A CA 1
ATOM 2543 C C . THR A 1 329 ? -2.633 -7.850 18.627 1.00 61.91 329 THR A C 1
ATOM 2545 O O . THR A 1 329 ? -3.659 -8.521 18.681 1.00 61.91 329 THR A O 1
ATOM 2548 N N . ALA A 1 330 ? -1.888 -7.592 19.707 1.00 58.16 330 ALA A N 1
ATOM 2549 C CA . ALA A 1 330 ? -2.165 -8.146 21.032 1.00 58.16 330 ALA A CA 1
ATOM 2550 C C . ALA A 1 330 ? -3.219 -7.354 21.827 1.00 58.16 330 ALA A C 1
ATOM 2552 O O . ALA A 1 330 ? -3.874 -7.910 22.710 1.00 58.16 330 ALA A O 1
ATOM 2553 N 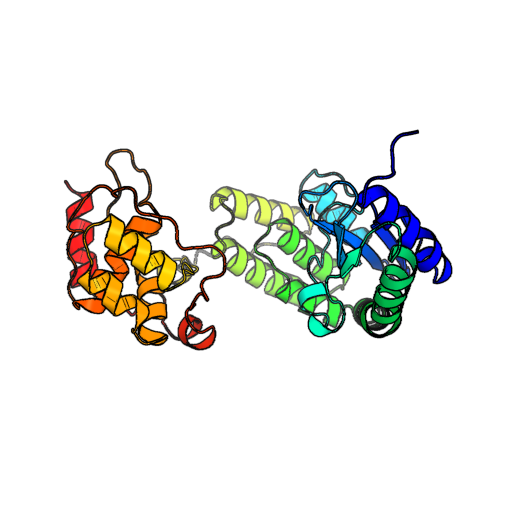N . VAL A 1 331 ? -3.408 -6.062 21.536 1.00 58.91 331 VAL A N 1
ATOM 2554 C CA . VAL A 1 331 ? -4.439 -5.250 22.195 1.00 58.91 331 VAL A CA 1
ATOM 2555 C C . VAL A 1 331 ? -5.777 -5.508 21.508 1.00 58.91 331 VAL A C 1
ATOM 2557 O O . VAL A 1 331 ? -6.041 -4.981 20.429 1.00 58.91 331 VAL A O 1
ATOM 2560 N N . ALA A 1 332 ? -6.648 -6.306 22.136 1.00 59.69 332 ALA A N 1
ATOM 2561 C CA . ALA A 1 332 ? -8.033 -6.417 21.685 1.00 59.69 332 ALA A CA 1
ATOM 2562 C C . ALA A 1 332 ? -8.642 -5.004 21.589 1.00 59.69 332 ALA A C 1
ATOM 2564 O O . ALA A 1 332 ? -8.495 -4.203 22.512 1.00 59.69 332 ALA A O 1
ATOM 2565 N N . GLN A 1 333 ? -9.296 -4.687 20.467 1.00 56.69 333 GLN A N 1
ATOM 2566 C CA . GLN A 1 333 ? -9.594 -3.308 20.031 1.00 56.69 333 GLN A CA 1
ATOM 2567 C C . GLN A 1 333 ? -10.394 -2.470 21.050 1.00 56.69 333 GLN A C 1
ATOM 2569 O O . GLN A 1 333 ? -10.303 -1.246 21.048 1.00 56.69 333 GLN A O 1
ATOM 2574 N N . ASN A 1 334 ? -11.108 -3.121 21.975 1.00 58.09 334 ASN A N 1
ATOM 2575 C CA . ASN A 1 334 ? -11.897 -2.481 23.030 1.00 58.09 334 ASN A CA 1
ATOM 2576 C C . ASN A 1 334 ? -11.289 -2.589 24.435 1.00 58.09 334 ASN A C 1
ATOM 2578 O O . ASN A 1 334 ? -11.809 -1.976 25.364 1.00 58.09 334 ASN A O 1
ATOM 2582 N N . TYR A 1 335 ? -10.212 -3.357 24.601 1.00 63.66 335 TYR A N 1
ATOM 2583 C CA . TYR A 1 335 ? -9.602 -3.641 25.898 1.00 63.66 335 TYR A CA 1
ATOM 2584 C C . TYR A 1 335 ? -9.170 -2.392 26.683 1.00 63.66 335 TYR A C 1
ATOM 2586 O O . TYR A 1 335 ? -9.352 -2.384 27.900 1.00 63.66 335 TYR A O 1
ATOM 2594 N N . PRO A 1 336 ? -8.635 -1.320 26.058 1.00 73.94 336 PRO A N 1
ATOM 2595 C CA . PRO A 1 336 ? -8.252 -0.148 26.831 1.00 73.94 336 PRO A CA 1
ATOM 2596 C C . PRO A 1 336 ? -9.431 0.775 27.175 1.00 73.94 336 PRO A C 1
ATOM 2598 O O . PRO A 1 336 ? -9.297 1.533 28.126 1.00 73.94 336 PRO A O 1
ATOM 2601 N N . VAL A 1 337 ? -10.567 0.732 26.461 1.00 86.69 337 VAL A N 1
ATOM 2602 C CA . VAL A 1 337 ? -11.695 1.659 26.693 1.00 86.69 337 VAL A CA 1
ATOM 2603 C C . VAL A 1 337 ? -12.641 1.099 27.755 1.00 86.69 337 VAL A C 1
ATOM 2605 O O . VAL A 1 337 ? -13.582 0.356 27.450 1.00 86.69 337 VAL A O 1
ATOM 2608 N N . ARG A 1 338 ? -12.384 1.480 29.006 1.00 90.94 338 ARG A N 1
ATOM 2609 C CA . ARG A 1 338 ? -13.198 1.119 30.174 1.00 90.94 338 ARG A CA 1
ATOM 2610 C C . ARG A 1 338 ? -14.564 1.824 30.161 1.00 90.94 338 ARG A C 1
ATOM 2612 O O . ARG A 1 338 ? -14.780 2.800 29.440 1.00 90.94 338 ARG A O 1
ATOM 2619 N N . ASP A 1 339 ? -15.490 1.324 30.976 1.00 90.88 339 ASP A N 1
ATOM 2620 C CA . ASP A 1 339 ? -16.878 1.807 31.035 1.00 90.88 339 ASP A CA 1
ATOM 2621 C C . ASP A 1 339 ? -17.003 3.278 31.451 1.00 90.88 339 ASP A C 1
ATOM 2623 O O . ASP A 1 339 ? -17.922 3.967 31.010 1.00 90.88 339 ASP A O 1
ATOM 2627 N N . ASP A 1 340 ? -16.063 3.791 32.246 1.00 92.38 340 ASP A N 1
ATOM 2628 C CA . ASP A 1 340 ? -16.001 5.202 32.633 1.00 92.38 340 ASP A CA 1
ATOM 2629 C C . ASP A 1 340 ? -15.783 6.117 31.417 1.00 92.38 340 ASP A C 1
ATOM 2631 O O . ASP A 1 340 ? -16.494 7.110 31.254 1.00 92.38 340 ASP A O 1
ATOM 2635 N N . ALA A 1 341 ? -14.864 5.747 30.523 1.00 91.75 341 ALA A N 1
ATOM 2636 C CA . ALA A 1 341 ? -14.596 6.456 29.276 1.00 91.75 341 ALA A CA 1
ATOM 2637 C C . ALA A 1 341 ? -15.792 6.401 28.324 1.00 91.75 341 ALA A C 1
ATOM 2639 O O . ALA A 1 341 ? -16.191 7.428 27.768 1.00 91.75 341 ALA A O 1
ATOM 2640 N N . ARG A 1 342 ? -16.422 5.224 28.203 1.00 91.56 342 ARG A N 1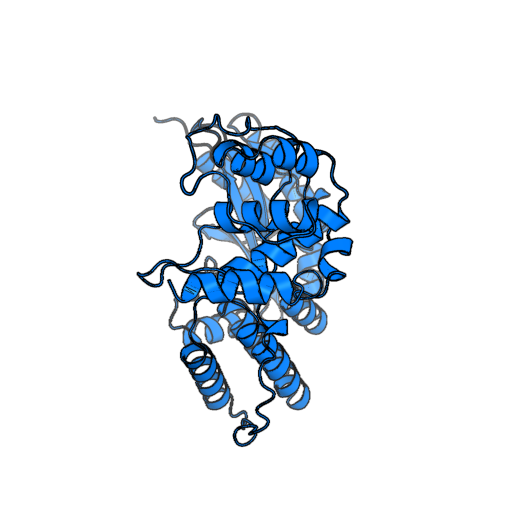
ATOM 2641 C CA . ARG A 1 342 ? -17.652 5.046 27.413 1.00 91.56 342 ARG A CA 1
ATOM 2642 C C . ARG A 1 342 ? -18.766 5.949 27.931 1.00 91.56 342 ARG A C 1
ATOM 2644 O O . ARG A 1 342 ? -19.356 6.699 27.158 1.00 91.56 342 ARG A O 1
ATOM 2651 N N . ALA A 1 343 ? -19.015 5.928 29.240 1.00 91.75 343 ALA A N 1
ATOM 2652 C CA . ALA A 1 343 ? -20.052 6.734 29.871 1.00 91.75 343 ALA A CA 1
ATOM 2653 C C . ALA A 1 343 ? -19.774 8.240 29.754 1.00 91.75 343 ALA A C 1
ATOM 2655 O O . ALA A 1 343 ? -20.703 9.016 29.520 1.00 91.75 343 ALA A O 1
ATOM 2656 N N . TYR A 1 344 ? -18.515 8.664 29.904 1.00 93.88 344 TYR A N 1
ATOM 2657 C CA . TYR A 1 344 ? -18.122 10.067 29.779 1.00 93.88 344 TYR A CA 1
ATOM 2658 C C . TYR A 1 344 ? -18.398 10.603 28.369 1.00 93.88 344 TYR A C 1
ATOM 2660 O O . TYR A 1 344 ? -19.097 11.608 28.211 1.00 93.88 344 TYR A O 1
ATOM 2668 N N . TRP A 1 345 ? -17.916 9.907 27.339 1.00 91.00 345 TRP A N 1
ATOM 2669 C CA . TRP A 1 345 ? -18.051 10.358 25.954 1.00 91.00 345 TRP A CA 1
ATOM 2670 C C . TRP A 1 345 ? -19.454 10.162 25.370 1.00 91.00 345 TRP A C 1
ATOM 2672 O O . TRP A 1 345 ? -19.883 10.993 24.571 1.00 91.00 345 TRP A O 1
ATOM 2682 N N . ALA A 1 346 ? -20.216 9.165 25.830 1.00 86.94 346 ALA A N 1
ATOM 2683 C CA . ALA A 1 346 ? -21.626 9.020 25.461 1.00 86.94 346 ALA A CA 1
ATOM 2684 C C . ALA A 1 346 ? -22.469 10.224 25.920 1.00 86.94 346 ALA A C 1
ATOM 2686 O O . ALA A 1 346 ? -23.319 10.715 25.181 1.00 86.94 346 ALA A O 1
ATOM 2687 N N . ARG A 1 347 ? -22.211 10.773 27.119 1.00 85.31 347 ARG A N 1
ATOM 2688 C CA . ARG A 1 347 ? -22.934 11.966 27.606 1.00 85.31 347 ARG A CA 1
ATOM 2689 C C . ARG A 1 347 ? -22.667 13.198 26.748 1.00 85.31 347 ARG A C 1
ATOM 2691 O O . ARG A 1 347 ? -23.569 14.015 26.575 1.00 85.31 347 ARG A O 1
ATOM 2698 N N . ALA A 1 348 ? -21.457 13.339 26.210 1.00 77.19 348 ALA A N 1
ATOM 2699 C CA . ALA A 1 348 ? -21.106 14.466 25.352 1.00 77.19 348 ALA A CA 1
ATOM 2700 C C . ALA A 1 348 ? -21.912 14.492 24.041 1.00 77.19 348 ALA A C 1
ATOM 2702 O O . ALA A 1 348 ? -22.190 15.577 23.547 1.00 77.19 348 ALA A O 1
ATOM 2703 N N . GLN A 1 349 ? -22.357 13.337 23.528 1.00 68.25 349 GLN A N 1
ATOM 2704 C CA . GLN A 1 349 ? -23.221 13.262 22.339 1.00 68.25 349 GLN A CA 1
ATOM 2705 C C . GLN A 1 349 ? -24.633 13.819 22.584 1.00 68.25 349 GLN A C 1
ATOM 2707 O O . GLN A 1 349 ? -25.317 14.205 21.643 1.00 68.25 349 GLN A O 1
ATOM 2712 N N . SER A 1 350 ? -25.081 13.868 23.844 1.00 65.44 350 SER A N 1
ATOM 2713 C CA . SER A 1 350 ? -26.432 14.324 24.211 1.00 65.44 350 SER A CA 1
ATOM 2714 C C . SER A 1 350 ? -26.557 15.842 24.433 1.00 65.44 350 SER A C 1
ATOM 2716 O O . SER A 1 350 ? -27.650 16.320 24.737 1.00 65.44 350 SER A O 1
ATOM 2718 N N . ARG A 1 351 ? -25.457 16.601 24.317 1.00 60.22 351 ARG A N 1
ATOM 2719 C CA . ARG A 1 351 ? -25.395 18.061 24.532 1.00 60.22 351 ARG A CA 1
ATOM 2720 C C . ARG A 1 351 ? -25.318 18.824 23.210 1.00 60.22 351 ARG A C 1
ATOM 2722 O O . ARG A 1 351 ? -25.938 19.913 23.095 1.00 60.22 351 ARG A O 1
#